Protein AF-A0A973CII5-F1 (afdb_monomer)

Radius of gyration: 19.52 Å; Cα contacts (8 Å, |Δi|>4): 773; chains: 1; bounding box: 51×60×44 Å

Mean predicted aligned error: 8.35 Å

Sequence (313 aa):
MQYDQLNYIPEEQDPSITIETRDLIMKIIDNTGLSLTENTDTKAAFSKYGTNGLVPFSHHLGYHGIRTLYDKTERRNIVVPFASSLNLQGAVLEGIESDPVDERAWAGMARGWPIRMEARGDGTILILDPLPKSQISYSIEFQPAEPDGIDFSIRFSLAKKPAEGPVQLKGSWPCYMNAYDDVRFHYPQGSAEDWQWASLGEQPDRVVGESVGFTFLDDYYTVENQAFPMGYGRIGDYAMTLMFDDPSVQFFVITSGGHTPTSSVQNPAWDFSWTVDDYPLNEEIGFNGRMTYSPFKGEDKIMQGYNDWINKK

Secondary structure (DSSP, 8-state):
--GGG-PPEEGGG--PEEEE-SSEEEEEE-S-PEEPP--TTHHHHHHTT--SS--TTPPPTT--EEEEEEETTT----B-TTS-BT---EEEETTSPPPTTTT-STT-HHHHSPPEEEEETTEEEEEEPPPTTT-EEEEEEEEEETTTEEEEEEEEEES---SSS--EEEEEE--BB---S---EEEEEE-SSSEEEEEES---S----S-SS------EEE-SSBSSSEEEEEETTEEEEEEES-TTEEEEEETTTT--TT--S-PPEEEEEEEEESPPSSSEEEEEEEEEEEE---HHHHHHHHHHHHTT-

pLDDT: mean 81.19, std 19.25, range [34.75, 98.69]

Structure (mmCIF, N/CA/C/O backbone):
data_AF-A0A973CII5-F1
#
_entry.id   AF-A0A973CII5-F1
#
loop_
_atom_site.group_PDB
_atom_site.id
_atom_site.type_symbol
_atom_site.label_atom_id
_atom_site.label_alt_id
_atom_site.label_comp_id
_atom_site.label_asym_id
_atom_site.label_entity_id
_atom_site.label_seq_id
_atom_site.pdbx_PDB_ins_code
_atom_site.Cartn_x
_atom_site.Cartn_y
_atom_site.Cartn_z
_atom_site.occupancy
_atom_site.B_iso_or_equiv
_atom_site.auth_seq_id
_atom_site.auth_comp_id
_atom_site.auth_asym_id
_atom_site.auth_atom_id
_atom_site.pdbx_PDB_model_num
ATOM 1 N N . MET A 1 1 ? 11.025 -14.843 -18.508 1.00 46.53 1 MET A N 1
ATOM 2 C CA . MET A 1 1 ? 10.257 -16.040 -18.110 1.00 46.53 1 MET A CA 1
ATOM 3 C C . MET A 1 1 ? 8.851 -15.875 -18.692 1.00 46.53 1 MET A C 1
ATOM 5 O O . MET A 1 1 ? 8.381 -14.746 -18.711 1.00 46.53 1 MET A O 1
ATOM 9 N N . GLN A 1 2 ? 8.259 -16.898 -19.311 1.00 40.62 2 GLN A N 1
ATOM 10 C CA . GLN A 1 2 ? 6.927 -16.851 -19.944 1.00 40.62 2 GLN A CA 1
ATOM 11 C C . GLN A 1 2 ? 5.830 -17.278 -18.936 1.00 40.62 2 GLN A C 1
ATOM 13 O O . GLN A 1 2 ? 6.145 -17.898 -17.927 1.00 40.62 2 GLN A O 1
ATOM 18 N N . TYR A 1 3 ? 4.559 -16.917 -19.164 1.00 39.66 3 TYR A N 1
ATOM 19 C CA . TYR A 1 3 ? 3.442 -17.166 -18.223 1.00 39.66 3 TYR A CA 1
ATOM 20 C C . TYR A 1 3 ? 3.197 -18.664 -17.957 1.00 39.66 3 TYR A C 1
ATOM 22 O O . TYR A 1 3 ? 2.780 -19.055 -16.875 1.00 39.66 3 TYR A O 1
ATOM 30 N N . ASP A 1 4 ? 3.513 -19.508 -18.937 1.00 44.16 4 ASP A N 1
ATOM 31 C CA . ASP A 1 4 ? 3.504 -20.975 -18.868 1.00 44.16 4 ASP A CA 1
ATOM 32 C C . ASP A 1 4 ? 4.655 -21.562 -18.028 1.00 44.16 4 ASP A C 1
ATOM 34 O O . ASP A 1 4 ? 4.674 -22.761 -17.762 1.00 44.16 4 ASP A O 1
ATOM 38 N N . GLN A 1 5 ? 5.604 -20.726 -17.599 1.00 44.38 5 GLN A N 1
ATOM 39 C CA . GLN A 1 5 ? 6.697 -21.090 -16.696 1.00 44.38 5 GLN A CA 1
ATOM 40 C C . GLN A 1 5 ? 6.403 -20.710 -15.235 1.00 44.38 5 GLN A C 1
ATOM 42 O O . GLN A 1 5 ? 7.216 -21.017 -14.363 1.00 44.38 5 GLN A O 1
ATOM 47 N N . LEU A 1 6 ? 5.272 -20.044 -14.952 1.00 51.03 6 LEU A N 1
ATOM 48 C CA . LEU A 1 6 ? 4.808 -19.820 -13.583 1.00 51.03 6 LEU A CA 1
ATOM 49 C C . LEU A 1 6 ? 4.236 -21.135 -13.041 1.00 51.03 6 LEU A C 1
ATOM 51 O O . LEU A 1 6 ? 3.251 -21.665 -13.555 1.00 51.03 6 LEU A O 1
ATOM 55 N N . ASN A 1 7 ? 4.878 -21.674 -12.006 1.00 55.66 7 ASN A N 1
ATOM 56 C CA . ASN A 1 7 ? 4.427 -22.894 -11.349 1.00 55.66 7 ASN A CA 1
ATOM 57 C C . ASN A 1 7 ? 3.275 -22.566 -10.400 1.00 55.66 7 ASN A C 1
ATOM 59 O O . ASN A 1 7 ? 3.406 -21.689 -9.550 1.00 55.66 7 ASN A O 1
ATOM 63 N N . TYR A 1 8 ? 2.170 -23.298 -10.517 1.00 58.66 8 TYR A N 1
ATOM 64 C CA . TYR A 1 8 ? 1.115 -23.258 -9.512 1.00 58.66 8 TYR A CA 1
ATOM 65 C C . TYR A 1 8 ? 1.557 -24.014 -8.265 1.00 58.66 8 TYR A C 1
ATOM 67 O O . TYR A 1 8 ? 2.076 -25.130 -8.363 1.00 58.66 8 TYR A O 1
ATOM 75 N N . ILE A 1 9 ? 1.301 -23.427 -7.100 1.00 59.75 9 ILE A N 1
ATOM 76 C CA . ILE A 1 9 ? 1.578 -24.059 -5.812 1.00 59.75 9 ILE A CA 1
ATOM 77 C C . ILE A 1 9 ? 0.257 -24.612 -5.255 1.00 59.75 9 ILE A C 1
ATOM 79 O O . ILE A 1 9 ? -0.741 -23.884 -5.243 1.00 59.75 9 ILE A O 1
ATOM 83 N N . PRO A 1 10 ? 0.195 -25.892 -4.840 1.00 61.44 10 PRO A N 1
ATOM 84 C CA . PRO A 1 10 ? -0.995 -26.433 -4.191 1.00 61.44 10 PRO A CA 1
ATOM 85 C C . PRO A 1 10 ? -1.341 -25.652 -2.920 1.00 61.44 10 PRO A C 1
ATOM 87 O O . PRO A 1 10 ? -0.445 -25.322 -2.143 1.00 61.44 10 PRO A O 1
ATOM 90 N N . GLU A 1 11 ? -2.624 -25.365 -2.689 1.00 60.66 11 GLU A N 1
ATOM 91 C CA . GLU A 1 11 ? -3.066 -24.565 -1.534 1.00 60.66 11 GLU A CA 1
ATOM 92 C C . GLU A 1 11 ? -2.588 -25.148 -0.192 1.00 60.66 11 GLU A C 1
ATOM 94 O O . GLU A 1 11 ? -2.206 -24.397 0.706 1.00 60.66 11 GLU A O 1
ATOM 99 N N . GLU A 1 12 ? -2.514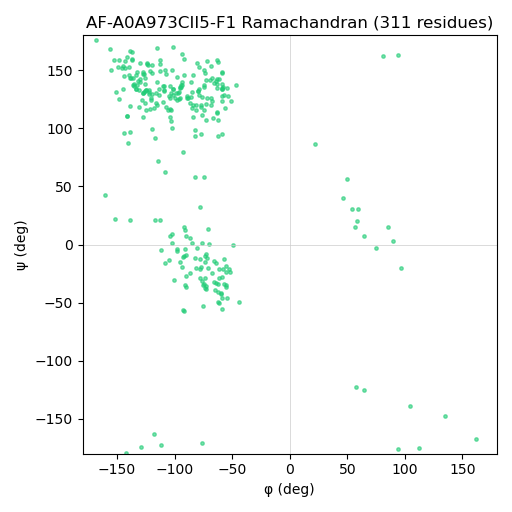 -26.477 -0.064 1.00 65.56 12 GLU A N 1
ATOM 100 C CA . GLU A 1 12 ? -2.022 -27.140 1.147 1.00 65.56 12 GLU A CA 1
ATOM 101 C C . GLU A 1 12 ? -0.542 -26.867 1.465 1.00 65.56 12 GLU A C 1
ATOM 103 O O . GLU A 1 12 ? -0.104 -27.120 2.588 1.00 65.56 12 GLU A O 1
ATOM 108 N N . GLN A 1 13 ? 0.229 -26.365 0.497 1.00 69.50 13 GLN A N 1
ATOM 109 C CA . GLN A 1 13 ? 1.628 -25.982 0.690 1.00 69.50 13 GLN A CA 1
ATOM 110 C C . GLN A 1 13 ? 1.789 -24.522 1.112 1.00 69.50 13 GLN A C 1
ATOM 112 O O . GLN A 1 13 ? 2.910 -24.161 1.451 1.00 69.50 13 GLN A O 1
ATOM 117 N N . ASP A 1 14 ? 0.708 -23.725 1.080 1.00 76.62 14 ASP A N 1
ATOM 118 C CA . ASP A 1 14 ? 0.647 -22.293 1.396 1.00 76.62 14 ASP A CA 1
ATOM 119 C C . ASP A 1 14 ? 2.011 -21.579 1.278 1.00 76.62 14 ASP A C 1
ATOM 121 O O . ASP A 1 14 ? 2.715 -21.431 2.278 1.00 76.62 14 ASP A O 1
ATOM 125 N N . PRO A 1 15 ? 2.399 -21.107 0.082 1.00 84.75 15 PRO A N 1
ATOM 126 C CA . PRO A 1 15 ? 3.715 -20.518 -0.147 1.00 84.75 15 PRO A CA 1
ATOM 127 C C . PRO A 1 15 ? 3.898 -19.158 0.527 1.00 84.75 15 PRO A C 1
ATOM 129 O O . PRO A 1 15 ? 4.946 -18.542 0.356 1.00 84.75 15 PRO A O 1
ATOM 132 N N . SER A 1 16 ? 2.891 -18.656 1.246 1.00 90.62 16 SER A N 1
ATOM 133 C CA . SER A 1 16 ? 2.973 -17.343 1.867 1.00 90.62 16 SER A CA 1
ATOM 134 C C . SER A 1 16 ? 3.885 -17.314 3.090 1.00 90.62 16 SER A C 1
ATOM 136 O O . SER A 1 16 ? 3.962 -18.260 3.874 1.00 90.62 16 SER A O 1
ATOM 138 N N . ILE A 1 17 ? 4.537 -16.172 3.293 1.00 94.56 17 ILE A N 1
ATOM 139 C CA . ILE A 1 17 ? 5.237 -15.870 4.541 1.00 94.56 17 ILE A CA 1
ATOM 140 C C . ILE A 1 17 ? 4.251 -15.187 5.484 1.00 94.56 17 ILE A C 1
ATOM 142 O O . ILE A 1 17 ? 3.585 -14.219 5.114 1.00 94.56 17 ILE A O 1
ATOM 146 N N . THR A 1 18 ? 4.144 -15.709 6.706 1.00 95.94 18 THR A N 1
ATOM 147 C CA . THR A 1 18 ? 3.311 -15.113 7.754 1.00 95.94 18 THR A CA 1
ATOM 148 C C . THR A 1 18 ? 4.131 -14.103 8.550 1.00 95.94 18 THR A C 1
ATOM 150 O O . THR A 1 18 ? 5.190 -14.447 9.067 1.00 95.94 18 THR A O 1
ATOM 153 N N . ILE A 1 19 ? 3.619 -12.880 8.656 1.00 97.50 19 ILE A N 1
ATOM 154 C CA . ILE A 1 19 ? 4.119 -11.826 9.539 1.00 97.50 19 ILE A CA 1
ATOM 155 C C . ILE A 1 19 ? 3.084 -11.643 10.645 1.00 97.50 19 ILE A C 1
ATOM 157 O O . ILE A 1 19 ? 1.884 -11.539 10.376 1.00 97.50 19 ILE A O 1
ATOM 161 N N . GLU A 1 20 ? 3.539 -11.603 11.892 1.00 97.50 20 GLU A N 1
ATOM 162 C CA . GLU A 1 20 ? 2.675 -11.388 13.047 1.00 97.50 20 GLU A CA 1
ATOM 163 C C . GLU A 1 20 ? 3.172 -10.219 13.886 1.00 97.50 20 GLU A C 1
ATOM 165 O O . GLU A 1 20 ? 4.371 -10.056 14.096 1.00 97.50 20 GLU A O 1
ATOM 170 N N . THR A 1 21 ? 2.229 -9.457 14.424 1.00 98.31 21 THR A N 1
ATOM 171 C CA . THR A 1 21 ? 2.464 -8.552 15.552 1.00 98.31 21 THR A CA 1
ATOM 172 C C . THR A 1 21 ? 1.728 -9.082 16.779 1.00 98.31 21 THR A C 1
ATOM 174 O O . THR A 1 21 ? 1.140 -10.176 16.754 1.00 98.31 21 THR A O 1
ATOM 177 N N . ARG A 1 22 ? 1.695 -8.314 17.870 1.00 98.12 22 ARG A N 1
ATOM 178 C CA . ARG A 1 22 ? 0.845 -8.641 19.017 1.00 98.12 22 ARG A CA 1
ATOM 179 C C . ARG A 1 22 ? -0.624 -8.832 18.632 1.00 98.12 22 ARG A C 1
ATOM 181 O O . ARG A 1 22 ? -1.215 -9.823 19.061 1.00 98.12 22 ARG A O 1
ATOM 188 N N . ASP A 1 23 ? -1.180 -7.934 17.821 1.00 98.19 23 ASP A N 1
ATOM 189 C CA . ASP A 1 23 ? -2.623 -7.860 17.568 1.00 98.19 23 ASP A CA 1
ATOM 190 C C . ASP A 1 23 ? -3.004 -8.329 16.141 1.00 98.19 23 ASP A C 1
ATOM 192 O O . ASP A 1 23 ? -4.150 -8.706 15.906 1.00 98.19 23 ASP A O 1
ATOM 196 N N . LEU A 1 24 ? -2.048 -8.426 15.206 1.00 97.50 24 LEU A N 1
ATOM 197 C CA . LEU A 1 24 ? -2.298 -8.639 13.774 1.00 97.50 24 LEU A CA 1
ATOM 198 C C . LEU A 1 24 ? -1.660 -9.927 13.230 1.00 97.50 24 LEU A C 1
ATOM 200 O O . LEU A 1 24 ? -0.577 -10.330 13.661 1.00 97.50 24 LEU A O 1
ATOM 204 N N . ILE A 1 25 ? -2.316 -10.553 12.248 1.00 96.75 25 ILE A N 1
ATOM 205 C CA . ILE A 1 25 ? -1.725 -11.586 11.385 1.00 96.75 25 ILE A CA 1
ATOM 206 C C . ILE A 1 25 ? -1.827 -11.139 9.933 1.00 96.75 25 ILE A C 1
ATOM 208 O O . ILE A 1 25 ? -2.898 -10.750 9.459 1.00 96.75 25 ILE A O 1
ATOM 212 N N . MET A 1 26 ? -0.713 -11.266 9.220 1.00 96.06 26 MET A N 1
ATOM 213 C CA . MET A 1 26 ? -0.607 -10.981 7.802 1.00 96.06 26 MET A CA 1
ATOM 214 C C . MET A 1 26 ? 0.058 -12.136 7.057 1.00 96.06 26 MET A C 1
ATOM 216 O O . MET A 1 26 ? 1.009 -12.732 7.554 1.00 96.06 26 MET A O 1
ATOM 220 N N . LYS A 1 27 ? -0.412 -12.435 5.844 1.00 95.19 27 LYS A N 1
ATOM 221 C CA . LYS A 1 27 ? 0.251 -13.377 4.934 1.00 95.19 27 LYS A CA 1
ATOM 222 C C . LYS A 1 27 ? 0.634 -12.689 3.634 1.00 95.19 27 LYS A C 1
ATOM 224 O O . LYS A 1 27 ? -0.236 -12.146 2.947 1.00 95.19 27 LYS A O 1
ATOM 229 N N . ILE A 1 28 ? 1.918 -12.759 3.297 1.00 95.50 28 ILE A N 1
ATOM 230 C CA . ILE A 1 28 ? 2.496 -12.199 2.075 1.00 95.50 28 ILE A CA 1
ATOM 231 C C . ILE A 1 28 ? 2.711 -13.307 1.056 1.00 95.50 28 ILE A C 1
ATOM 233 O O . ILE A 1 28 ? 3.245 -14.357 1.400 1.00 95.50 28 ILE A O 1
ATOM 237 N N . ILE A 1 29 ? 2.309 -13.076 -0.187 1.00 92.25 29 ILE A N 1
ATOM 238 C CA . ILE A 1 29 ? 2.486 -14.018 -1.293 1.00 92.25 29 ILE A CA 1
ATOM 239 C C . ILE A 1 29 ? 3.186 -13.332 -2.465 1.00 92.25 29 ILE A C 1
ATOM 241 O O . ILE A 1 29 ? 2.994 -12.134 -2.701 1.00 92.25 29 ILE A O 1
ATOM 245 N N . ASP A 1 30 ? 4.001 -14.088 -3.195 1.00 90.19 30 ASP A N 1
ATOM 246 C CA . ASP A 1 30 ? 4.461 -13.667 -4.515 1.00 90.19 30 ASP A CA 1
ATOM 247 C C . ASP A 1 30 ? 3.346 -13.836 -5.560 1.00 90.19 30 ASP A C 1
ATOM 249 O O . ASP A 1 30 ? 2.186 -14.079 -5.235 1.00 90.19 30 ASP A O 1
ATOM 253 N N . ASN A 1 31 ? 3.679 -13.664 -6.836 1.00 81.56 31 ASN A N 1
ATOM 254 C CA . ASN A 1 31 ? 2.709 -13.799 -7.914 1.00 81.56 31 ASN A CA 1
ATOM 255 C C . ASN A 1 31 ? 2.626 -15.207 -8.514 1.00 81.56 31 ASN A C 1
ATOM 257 O O . ASN A 1 31 ? 2.026 -15.372 -9.584 1.00 81.56 31 ASN A O 1
ATOM 261 N N . THR A 1 32 ? 3.183 -16.218 -7.840 1.00 70.88 32 THR A N 1
ATOM 262 C CA . THR A 1 32 ? 2.937 -17.618 -8.179 1.00 70.88 32 THR A CA 1
ATOM 263 C C . THR A 1 32 ? 1.539 -17.988 -7.671 1.00 70.88 32 THR A C 1
ATOM 265 O O . THR A 1 32 ? 1.233 -17.949 -6.483 1.00 70.88 32 THR A O 1
ATOM 268 N N . GLY A 1 33 ? 0.612 -18.222 -8.602 1.00 61.56 33 GLY A N 1
ATOM 269 C CA . GLY A 1 33 ? -0.790 -18.484 -8.267 1.00 61.56 33 GLY A CA 1
ATOM 270 C C . GLY A 1 33 ? -0.960 -19.758 -7.432 1.00 61.56 33 GLY A C 1
ATOM 271 O O . GLY A 1 33 ? -0.138 -20.677 -7.496 1.00 61.56 33 GLY A O 1
ATOM 272 N N . LEU A 1 34 ? -2.070 -19.847 -6.696 1.00 57.59 34 LEU A N 1
ATOM 273 C CA . LEU A 1 34 ? -2.438 -21.069 -5.975 1.00 57.59 34 LEU A CA 1
ATOM 274 C C . LEU A 1 34 ? -3.415 -21.898 -6.804 1.00 57.59 34 LEU A C 1
ATOM 276 O O . LEU A 1 34 ? -4.416 -21.373 -7.291 1.00 57.59 34 LEU A O 1
ATOM 280 N N . SER A 1 35 ? -3.148 -23.197 -6.942 1.00 53.16 35 SER A N 1
ATOM 281 C CA . SER A 1 35 ? -4.113 -24.146 -7.507 1.00 53.16 35 SER A CA 1
ATOM 282 C C . SER A 1 35 ? -4.735 -24.967 -6.387 1.00 53.16 35 SER A C 1
ATOM 284 O O . SER A 1 35 ? -4.027 -25.500 -5.534 1.00 53.16 35 SER A O 1
ATOM 286 N N . LEU A 1 36 ? -6.054 -25.157 -6.438 1.00 48.59 36 LEU A N 1
ATOM 287 C CA . LEU A 1 36 ? -6.679 -26.252 -5.700 1.00 48.59 36 LEU A CA 1
ATOM 288 C C . LEU A 1 36 ? -6.146 -27.578 -6.254 1.00 48.59 36 LEU A C 1
ATOM 290 O O . LEU A 1 36 ? -5.943 -27.716 -7.465 1.00 48.59 36 LEU A O 1
ATOM 294 N N . THR A 1 37 ? -5.934 -28.562 -5.386 1.00 46.22 37 THR A N 1
ATOM 295 C CA . THR A 1 37 ? -5.684 -29.940 -5.814 1.00 46.22 37 THR A CA 1
ATOM 296 C C . THR A 1 37 ? -6.874 -30.446 -6.639 1.00 46.22 37 THR A C 1
ATOM 298 O O . THR A 1 37 ? -8.035 -30.229 -6.282 1.00 46.22 37 THR A O 1
ATOM 301 N N . GLU A 1 38 ? -6.603 -31.097 -7.778 1.00 44.53 38 GLU A N 1
ATOM 302 C CA . GLU A 1 38 ? -7.637 -31.701 -8.629 1.00 44.53 38 GLU A CA 1
ATOM 303 C C . GLU A 1 38 ? -8.380 -32.798 -7.847 1.00 44.53 38 GLU A C 1
ATOM 305 O O . GLU A 1 38 ? -7.972 -33.958 -7.837 1.00 44.53 38 GLU A O 1
ATOM 310 N N . ASN A 1 39 ? -9.499 -32.465 -7.205 1.00 43.41 39 ASN A N 1
ATOM 311 C CA . ASN A 1 39 ? -10.448 -33.481 -6.773 1.00 43.41 39 ASN A CA 1
ATOM 312 C C . ASN A 1 39 ? -11.364 -33.806 -7.963 1.00 43.41 39 ASN A C 1
ATOM 314 O O . ASN A 1 39 ? -12.031 -32.931 -8.504 1.00 43.41 39 ASN A O 1
ATOM 318 N N . THR A 1 40 ? -11.393 -35.053 -8.426 1.00 47.84 40 THR A N 1
ATOM 319 C CA . THR A 1 40 ? -12.119 -35.446 -9.650 1.00 47.84 40 THR A CA 1
ATOM 320 C C . THR A 1 40 ? -13.621 -35.129 -9.616 1.00 47.84 40 THR A C 1
ATOM 322 O O . THR A 1 40 ? -14.230 -34.966 -10.674 1.00 47.84 40 THR A O 1
ATOM 325 N N . ASP A 1 41 ? -14.202 -34.954 -8.427 1.00 48.72 41 ASP A N 1
ATOM 326 C CA . ASP A 1 41 ? -15.615 -34.604 -8.241 1.00 48.72 41 ASP A CA 1
ATOM 327 C C . ASP A 1 41 ? -15.933 -33.115 -8.482 1.00 48.72 41 ASP A C 1
ATOM 329 O O . ASP A 1 41 ? -17.073 -32.768 -8.805 1.00 48.72 41 ASP A O 1
ATOM 333 N N . THR A 1 42 ? -14.951 -32.208 -8.410 1.00 46.56 42 THR A N 1
ATOM 334 C CA . THR A 1 42 ? -15.194 -30.769 -8.617 1.00 46.56 42 THR A CA 1
ATOM 335 C C . THR A 1 42 ? -15.343 -30.396 -10.096 1.00 46.56 42 THR A C 1
ATOM 337 O O . THR A 1 42 ? -16.135 -29.510 -10.420 1.00 46.56 42 THR A O 1
ATOM 340 N N . LYS A 1 43 ? -14.715 -31.127 -11.033 1.00 42.75 43 LYS A N 1
ATOM 341 C CA . LYS A 1 43 ? -14.900 -30.917 -12.491 1.00 42.75 43 LYS A CA 1
ATOM 342 C C . LYS A 1 43 ? -16.373 -31.002 -12.923 1.00 42.75 43 LYS A C 1
ATOM 344 O O . LYS A 1 43 ? -16.815 -30.238 -13.785 1.00 42.75 43 LYS A O 1
ATOM 349 N N . ALA A 1 44 ? -17.147 -31.900 -12.312 1.00 43.78 44 ALA A N 1
ATOM 350 C CA . ALA A 1 44 ? -18.558 -32.094 -12.643 1.00 43.78 44 ALA A CA 1
ATOM 351 C C . ALA A 1 44 ? -19.457 -30.965 -12.108 1.00 43.78 44 ALA A C 1
ATOM 353 O O . ALA A 1 44 ? -20.416 -30.578 -12.776 1.00 43.78 44 ALA A O 1
ATOM 354 N N . ALA A 1 45 ? -19.132 -30.400 -10.941 1.00 41.69 45 ALA A N 1
ATOM 355 C CA . ALA A 1 45 ? -19.891 -29.299 -10.353 1.00 41.69 45 ALA A CA 1
ATOM 356 C C . ALA A 1 45 ? -19.666 -27.970 -11.098 1.00 41.69 45 ALA A C 1
ATOM 358 O O . ALA A 1 45 ? -20.619 -27.223 -11.308 1.00 41.69 45 ALA A O 1
ATOM 359 N N . PHE A 1 46 ? -18.436 -27.701 -11.554 1.00 42.16 46 PHE A N 1
ATOM 360 C CA . PHE A 1 46 ? -18.068 -26.406 -12.142 1.00 42.16 46 PHE A CA 1
ATOM 361 C C . PHE A 1 46 ? -18.355 -26.279 -13.647 1.00 42.16 46 PHE A C 1
ATOM 363 O O . PHE A 1 46 ? -18.620 -25.175 -14.117 1.00 42.16 46 PHE A O 1
ATOM 370 N N . SER A 1 47 ? -18.414 -27.381 -14.408 1.00 42.97 47 SER A N 1
ATOM 371 C CA . SER A 1 47 ? -18.808 -27.318 -15.833 1.00 42.97 47 SER A CA 1
ATOM 372 C C . SER A 1 47 ? -20.298 -27.008 -16.049 1.00 42.97 47 SER A C 1
ATOM 374 O O . SER A 1 47 ? -20.688 -26.533 -17.115 1.00 42.97 47 SER A O 1
ATOM 376 N N . LYS A 1 48 ? -21.145 -27.238 -15.035 1.00 38.25 48 LYS A N 1
ATOM 377 C CA . LYS A 1 48 ? -22.605 -27.100 -15.142 1.00 38.25 48 LYS A CA 1
ATOM 378 C C . LYS A 1 48 ? -23.095 -25.644 -15.108 1.00 38.25 48 LYS A C 1
ATOM 380 O O . LYS A 1 48 ? -24.208 -25.385 -15.559 1.00 38.25 48 LYS A O 1
ATOM 385 N N . TYR A 1 49 ? -22.289 -24.703 -14.609 1.00 41.41 49 TYR A N 1
ATOM 386 C CA . TYR A 1 49 ? -22.709 -23.312 -14.377 1.00 41.41 49 TYR A CA 1
ATOM 387 C C . TYR A 1 49 ? -22.226 -22.297 -15.423 1.00 41.41 49 TYR A C 1
ATOM 389 O O . TYR A 1 49 ? -22.417 -21.102 -15.234 1.00 41.41 49 TYR A O 1
ATOM 397 N N . GLY A 1 50 ? -21.632 -22.727 -16.543 1.00 36.44 50 GLY A N 1
ATOM 398 C CA . GLY A 1 50 ? -21.256 -21.808 -17.632 1.00 36.44 50 GLY A CA 1
ATOM 399 C C . GLY A 1 50 ? -20.181 -20.773 -17.265 1.00 36.44 50 GLY A C 1
ATOM 400 O O . GLY A 1 50 ? -19.870 -19.895 -18.064 1.00 36.44 50 GLY A O 1
ATOM 401 N N . THR A 1 51 ? -19.579 -20.884 -16.082 1.00 41.97 51 THR A N 1
ATOM 402 C CA . THR A 1 51 ? -18.410 -20.119 -15.663 1.00 41.97 51 THR A CA 1
ATOM 403 C C . THR A 1 51 ? -17.173 -20.800 -16.229 1.00 41.97 51 THR A C 1
ATOM 405 O O . THR A 1 51 ? -16.637 -21.734 -15.630 1.00 41.97 51 THR A O 1
ATOM 408 N N . ASN A 1 52 ? -16.715 -20.360 -17.399 1.00 34.75 52 ASN A N 1
ATOM 409 C CA . ASN A 1 52 ? -15.376 -20.694 -17.873 1.00 34.75 52 ASN A CA 1
ATOM 410 C C . ASN A 1 52 ? -14.341 -20.192 -16.845 1.00 34.75 52 ASN A C 1
ATOM 412 O O . ASN A 1 52 ? -13.941 -19.035 -16.878 1.00 34.75 52 ASN A O 1
ATOM 416 N N . GLY A 1 53 ? -13.919 -21.068 -15.930 1.00 40.38 53 GLY A N 1
ATOM 417 C CA . GLY A 1 53 ? -12.618 -20.989 -15.260 1.00 40.38 53 GLY A CA 1
ATOM 418 C C . GLY A 1 53 ? -12.492 -20.193 -13.957 1.00 40.38 53 GLY A C 1
ATOM 419 O O . GLY A 1 53 ? -11.383 -20.133 -13.439 1.00 40.38 53 GLY A O 1
ATOM 420 N N . LEU A 1 54 ? -13.553 -19.618 -13.385 1.00 39.25 54 LEU A N 1
ATOM 421 C CA . LEU A 1 54 ? -13.442 -18.942 -12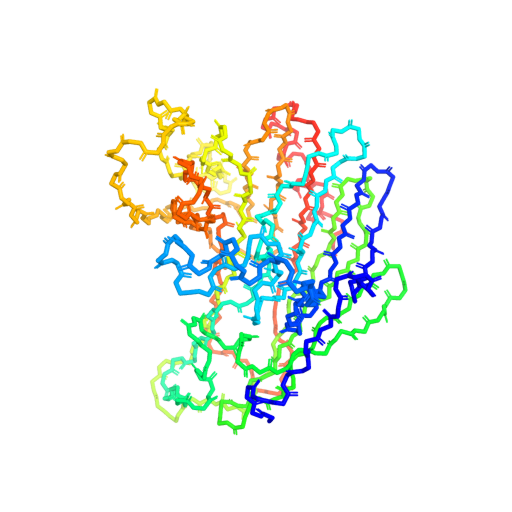.082 1.00 39.25 54 LEU A CA 1
ATOM 422 C C . LEU A 1 54 ? -13.521 -19.967 -10.942 1.00 39.25 54 LEU A C 1
ATOM 424 O O . LEU A 1 54 ? -14.600 -20.433 -10.580 1.00 39.25 54 LEU A O 1
ATOM 428 N N . VAL A 1 55 ? -12.354 -20.350 -10.418 1.00 43.22 55 VAL A N 1
ATOM 429 C CA . VAL A 1 55 ? -12.196 -21.269 -9.286 1.00 43.22 55 VAL A CA 1
ATOM 430 C C . VAL A 1 55 ? -12.395 -20.481 -7.978 1.00 43.22 55 VAL A C 1
ATOM 432 O O . VAL A 1 55 ? -11.581 -19.611 -7.681 1.00 43.22 55 VAL A O 1
ATOM 435 N N . PRO A 1 56 ? -13.432 -20.764 -7.162 1.00 35.19 56 PRO A N 1
ATOM 436 C CA . PRO A 1 56 ? -13.806 -19.930 -6.011 1.00 35.19 56 PRO A CA 1
ATOM 437 C C . PRO A 1 56 ? -12.861 -19.942 -4.800 1.00 35.19 56 PRO A C 1
ATOM 439 O O . PRO A 1 56 ? -13.288 -19.476 -3.752 1.00 35.19 56 PRO A O 1
ATOM 442 N N . PHE A 1 57 ? -11.629 -20.462 -4.903 1.00 39.09 57 PHE A N 1
ATOM 443 C CA . PHE A 1 57 ? -10.621 -20.507 -3.819 1.00 39.09 57 PHE A CA 1
ATOM 444 C C . PHE A 1 57 ? -9.164 -20.492 -4.332 1.00 39.09 57 PHE A C 1
ATOM 446 O O . PHE A 1 57 ? -8.250 -20.906 -3.632 1.00 39.09 57 PHE A O 1
ATOM 453 N N . SER A 1 58 ? -8.912 -20.003 -5.552 1.00 50.84 58 SER A N 1
ATOM 454 C CA . SER A 1 58 ? -7.545 -19.815 -6.063 1.00 50.84 58 SER A CA 1
ATOM 455 C C . SER A 1 58 ? -7.104 -18.362 -5.893 1.00 50.84 58 SER A C 1
ATOM 457 O O . SER A 1 58 ? -7.759 -17.469 -6.431 1.00 50.84 58 SER A O 1
ATOM 459 N N . HIS A 1 59 ? -5.979 -18.112 -5.219 1.00 61.72 59 HIS A N 1
ATOM 460 C CA . HIS A 1 59 ? -5.269 -16.837 -5.366 1.00 61.72 59 HIS A CA 1
ATOM 461 C C . HIS A 1 59 ? -4.953 -16.636 -6.851 1.00 61.72 59 HIS A C 1
ATOM 463 O O . HIS A 1 59 ? -4.281 -17.483 -7.453 1.00 61.72 59 HIS A O 1
ATOM 469 N N . HIS A 1 60 ? -5.497 -15.581 -7.463 1.00 68.75 60 HIS A N 1
ATOM 470 C CA . HIS A 1 60 ? -5.393 -15.390 -8.903 1.00 68.75 60 HIS A CA 1
ATOM 471 C C . HIS A 1 60 ? -3.928 -15.208 -9.310 1.00 68.75 60 HIS A C 1
ATOM 473 O O . HIS A 1 60 ? -3.179 -14.430 -8.717 1.00 68.75 60 HIS A O 1
ATOM 479 N N . LEU A 1 61 ? -3.537 -15.896 -10.382 1.00 69.50 61 LEU A N 1
ATOM 480 C CA . LEU A 1 61 ? -2.203 -15.769 -10.951 1.00 69.50 61 LEU A CA 1
ATOM 481 C C . LEU A 1 61 ? -1.884 -14.293 -11.261 1.00 69.50 61 LEU A C 1
ATOM 483 O O . LEU A 1 61 ? -2.707 -13.554 -11.820 1.00 69.50 61 LEU A O 1
ATOM 487 N N . GLY A 1 62 ? -0.681 -13.863 -10.876 1.00 75.81 62 GLY A N 1
ATOM 488 C CA . GLY A 1 62 ? -0.206 -12.494 -11.065 1.00 75.81 62 GLY A CA 1
ATOM 489 C C . GLY A 1 62 ? -0.375 -11.566 -9.854 1.00 75.81 62 GLY A C 1
ATOM 490 O O . GLY A 1 62 ? 0.323 -10.559 -9.788 1.00 75.81 62 GLY A O 1
ATOM 491 N N . TYR A 1 63 ? -1.249 -11.869 -8.894 1.00 84.19 63 TYR A N 1
ATOM 492 C CA . TYR A 1 63 ? -1.403 -11.028 -7.701 1.00 84.19 63 TYR A CA 1
ATOM 493 C C . TYR A 1 63 ? -0.284 -11.294 -6.692 1.00 84.19 63 TYR A C 1
ATOM 495 O O . TYR A 1 63 ? 0.014 -12.447 -6.420 1.00 84.19 63 TYR A O 1
ATOM 503 N N . HIS A 1 64 ? 0.329 -10.256 -6.130 1.00 90.44 64 HIS A N 1
ATOM 504 C CA . HIS A 1 64 ? 1.364 -10.358 -5.090 1.00 90.44 64 HIS A CA 1
ATOM 505 C C . HIS A 1 64 ? 1.148 -9.314 -3.990 1.00 90.44 64 HIS A C 1
ATOM 507 O O . HIS A 1 64 ? 0.396 -8.357 -4.175 1.00 90.44 64 HIS A O 1
ATOM 513 N N . GLY A 1 65 ? 1.813 -9.478 -2.852 1.00 94.62 65 GLY A N 1
ATOM 514 C CA . GLY A 1 65 ? 1.661 -8.600 -1.692 1.00 94.62 65 GLY A CA 1
ATOM 515 C C . GLY A 1 65 ? 0.837 -9.273 -0.603 1.00 94.62 65 GLY A C 1
ATOM 516 O O . GLY A 1 65 ? 1.015 -10.459 -0.325 1.00 94.62 65 GLY A O 1
ATOM 517 N N . ILE A 1 66 ? -0.062 -8.529 0.033 1.00 95.12 66 ILE A N 1
ATOM 518 C CA . ILE A 1 66 ? -0.825 -9.013 1.184 1.00 95.12 66 ILE A CA 1
ATOM 519 C C . ILE A 1 66 ? -2.039 -9.802 0.698 1.00 95.12 66 ILE A C 1
ATOM 521 O O . ILE A 1 66 ? -2.984 -9.206 0.195 1.00 95.12 66 ILE A O 1
ATOM 525 N N . ARG A 1 67 ? -2.061 -11.125 0.884 1.00 91.56 67 ARG A N 1
ATOM 526 C CA . ARG A 1 67 ? -3.237 -11.961 0.546 1.00 91.56 67 ARG A CA 1
ATOM 527 C C . ARG A 1 67 ? -4.185 -12.198 1.716 1.00 91.56 67 ARG A C 1
ATOM 529 O O . ARG A 1 67 ? -5.319 -12.644 1.552 1.00 91.56 67 ARG A O 1
ATOM 536 N N . THR A 1 68 ? -3.698 -11.999 2.934 1.00 91.94 68 THR A N 1
ATOM 537 C CA . THR A 1 68 ? -4.491 -12.179 4.147 1.00 91.94 68 THR A CA 1
ATOM 538 C C . THR A 1 68 ? -4.062 -11.157 5.167 1.00 91.94 68 THR A C 1
ATOM 540 O O . THR A 1 68 ? -2.866 -10.988 5.399 1.00 91.94 68 THR A O 1
ATOM 543 N N . LEU A 1 69 ? -5.045 -10.515 5.783 1.00 94.44 69 LEU A N 1
ATOM 544 C CA . LEU A 1 69 ? -4.846 -9.565 6.858 1.00 94.44 69 LEU A CA 1
ATOM 545 C C . LEU A 1 69 ? -6.038 -9.616 7.806 1.00 94.44 69 LEU A C 1
ATOM 547 O O . LEU A 1 69 ? -7.176 -9.467 7.363 1.00 94.44 69 LEU A O 1
ATOM 551 N N . TYR A 1 70 ? -5.785 -9.839 9.092 1.00 95.00 70 TYR A N 1
ATOM 552 C CA . TYR A 1 70 ? -6.823 -9.781 10.115 1.00 95.00 70 TYR A CA 1
ATOM 553 C C . TYR A 1 70 ? -6.254 -9.477 11.500 1.00 95.00 70 TYR A C 1
ATOM 555 O O . TYR A 1 70 ? -5.138 -9.876 11.840 1.00 95.00 70 TYR A O 1
ATOM 563 N N . ASP A 1 71 ? -7.071 -8.825 12.322 1.00 95.88 71 ASP A N 1
ATOM 564 C CA . ASP A 1 71 ? -6.845 -8.695 13.760 1.00 95.88 71 ASP A CA 1
ATOM 565 C C . ASP A 1 71 ? -7.151 -10.034 14.455 1.00 95.88 71 ASP A C 1
ATOM 567 O O . ASP A 1 71 ? -8.143 -10.707 14.145 1.00 95.88 71 ASP A O 1
ATOM 571 N N . LYS A 1 72 ? -6.305 -10.447 15.403 1.00 95.19 72 LYS A N 1
ATOM 572 C CA . LYS A 1 72 ? -6.385 -11.751 16.087 1.00 95.19 72 LYS A CA 1
ATOM 573 C C . LYS A 1 72 ? -7.691 -11.954 16.868 1.00 95.19 72 LYS A C 1
ATOM 575 O O . LYS A 1 72 ? -8.053 -13.109 17.138 1.00 95.19 72 LYS A O 1
ATOM 580 N N . THR A 1 73 ? -8.387 -10.875 17.226 1.00 93.38 73 THR A N 1
ATOM 581 C CA . THR A 1 73 ? -9.642 -10.886 17.986 1.00 93.38 73 THR A CA 1
ATOM 582 C C . THR A 1 73 ? -10.890 -10.930 17.099 1.00 93.38 73 THR A C 1
ATOM 584 O O . THR A 1 73 ? -11.844 -11.614 17.467 1.00 93.38 73 THR A O 1
ATOM 587 N N . GLU A 1 74 ? -10.884 -10.295 15.921 1.00 89.69 74 GLU A N 1
ATOM 588 C CA . GLU A 1 74 ? -12.012 -10.338 14.972 1.00 89.69 74 GLU A CA 1
ATOM 589 C C . GLU A 1 74 ? -11.899 -11.504 13.975 1.00 89.69 74 GLU A C 1
ATOM 591 O O . GLU A 1 74 ? -12.898 -12.129 13.623 1.00 89.69 74 GLU A O 1
ATOM 596 N N . ARG A 1 75 ? -10.675 -11.833 13.534 1.00 86.69 75 ARG A N 1
ATOM 597 C CA . ARG A 1 75 ? -10.351 -12.915 12.579 1.00 86.69 75 ARG A CA 1
ATOM 598 C C . ARG A 1 75 ? -11.058 -12.835 11.220 1.00 86.69 75 ARG A C 1
ATOM 600 O O . ARG A 1 75 ? -11.042 -13.807 10.462 1.00 86.69 75 ARG A O 1
ATOM 607 N N . ARG A 1 76 ? -11.649 -11.689 10.879 1.00 86.50 76 ARG A N 1
ATOM 608 C CA . ARG A 1 76 ? -12.166 -11.404 9.539 1.00 86.50 76 ARG A CA 1
ATOM 609 C C . ARG A 1 76 ? -10.994 -11.058 8.622 1.00 86.50 76 ARG A C 1
ATOM 611 O O . ARG A 1 76 ? -10.315 -10.068 8.860 1.00 86.50 76 ARG A O 1
ATOM 618 N N . ASN A 1 77 ? -10.769 -11.849 7.567 1.00 88.56 77 ASN A N 1
ATOM 619 C CA . ASN A 1 77 ? -9.820 -11.464 6.521 1.00 88.56 77 ASN A CA 1
ATOM 620 C C . ASN A 1 77 ? -10.379 -10.270 5.740 1.00 88.56 77 ASN A C 1
ATOM 622 O O . ASN A 1 77 ? -11.448 -10.378 5.127 1.00 88.56 77 ASN A O 1
ATOM 626 N N . ILE A 1 78 ? -9.642 -9.163 5.754 1.00 89.81 78 ILE A N 1
ATOM 627 C CA . ILE A 1 78 ? -10.046 -7.924 5.089 1.00 89.81 78 ILE A CA 1
ATOM 628 C C . ILE A 1 78 ? -9.551 -7.816 3.651 1.00 89.81 78 ILE A C 1
ATOM 630 O O . ILE A 1 78 ? -9.917 -6.869 2.968 1.00 89.81 78 ILE A O 1
ATOM 634 N N . VAL A 1 79 ? -8.757 -8.774 3.171 1.00 89.06 79 VAL A N 1
ATOM 635 C CA . VAL A 1 79 ? -8.356 -8.860 1.762 1.00 89.06 79 VAL A CA 1
ATOM 636 C C . VAL A 1 79 ? -9.312 -9.785 1.015 1.00 89.06 79 VAL A C 1
ATOM 638 O O . VAL A 1 79 ? -9.715 -10.830 1.533 1.00 89.06 79 VAL A O 1
ATOM 641 N N . VAL A 1 80 ? -9.680 -9.417 -0.212 1.00 80.62 80 VAL A N 1
ATOM 642 C CA . VAL A 1 80 ? -10.505 -10.270 -1.083 1.00 80.62 80 VAL A CA 1
ATOM 643 C C . VAL A 1 80 ? -9.792 -11.615 -1.321 1.00 80.62 80 VAL A C 1
ATOM 645 O O . VAL A 1 80 ? -8.651 -11.601 -1.774 1.00 80.62 80 VAL A O 1
ATOM 648 N N . PRO A 1 81 ? -10.439 -12.781 -1.098 1.00 69.38 81 PRO A N 1
ATOM 649 C CA . PRO A 1 81 ? -9.782 -14.101 -1.124 1.00 69.38 81 PRO A CA 1
ATOM 650 C C . PRO A 1 81 ? -9.041 -14.512 -2.411 1.00 69.38 81 PRO A C 1
ATOM 652 O O . PRO A 1 81 ? -8.310 -15.498 -2.394 1.00 69.38 81 PRO A O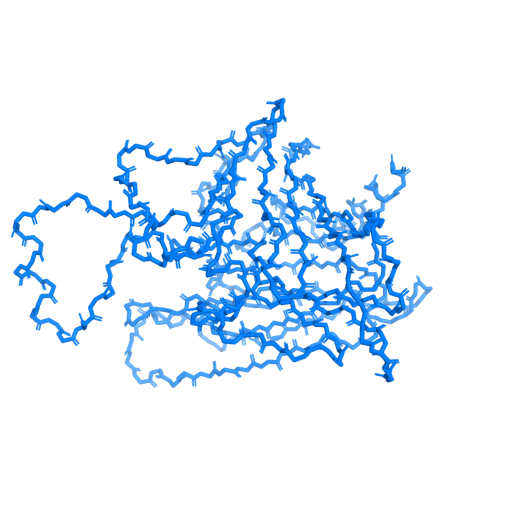 1
ATOM 655 N N . PHE A 1 82 ? -9.231 -13.795 -3.522 1.00 73.81 82 PHE A N 1
ATOM 656 C CA . PHE A 1 82 ? -8.655 -14.117 -4.837 1.00 73.81 82 PHE A CA 1
ATOM 657 C C . PHE A 1 82 ? -7.597 -13.121 -5.305 1.00 73.81 82 PHE A C 1
ATOM 659 O O . PHE A 1 82 ? -7.011 -13.313 -6.368 1.00 73.81 82 PHE A O 1
ATOM 666 N N . ALA A 1 83 ? -7.385 -12.048 -4.551 1.00 81.69 83 ALA A N 1
ATOM 667 C CA . ALA A 1 83 ? -6.488 -10.961 -4.901 1.00 81.69 83 ALA A CA 1
ATOM 668 C C . ALA A 1 83 ? -5.534 -10.672 -3.736 1.00 81.69 83 ALA A C 1
ATOM 670 O O . ALA A 1 83 ? -5.513 -11.373 -2.724 1.00 81.69 83 ALA A O 1
ATOM 671 N N . SER A 1 84 ? -4.733 -9.623 -3.883 1.00 88.00 84 SER A N 1
ATOM 672 C CA . SER A 1 84 ? -3.832 -9.149 -2.840 1.00 88.00 84 SER A CA 1
ATOM 673 C C . SER A 1 84 ? -3.836 -7.633 -2.750 1.00 88.00 84 SER A C 1
ATOM 675 O O . SER A 1 84 ? -3.890 -6.943 -3.766 1.00 88.00 84 SER A O 1
ATOM 677 N N . SER A 1 85 ? -3.726 -7.109 -1.536 1.00 91.75 85 SER A N 1
ATOM 678 C CA . SER A 1 85 ? -3.473 -5.689 -1.311 1.00 91.75 85 SER A CA 1
ATOM 679 C C . SER A 1 85 ? -1.992 -5.360 -1.479 1.00 91.75 85 SER A C 1
ATOM 681 O O . SER A 1 85 ? -1.131 -6.227 -1.311 1.00 91.75 85 SER A O 1
ATOM 683 N N . LEU A 1 86 ? -1.698 -4.094 -1.794 1.00 94.19 86 LEU A N 1
ATOM 684 C CA . LEU A 1 86 ? -0.344 -3.618 -2.109 1.00 94.19 86 LEU A CA 1
ATOM 685 C C . LEU A 1 86 ? 0.284 -4.344 -3.311 1.00 94.19 86 LEU A C 1
ATOM 687 O O . LEU A 1 86 ? 1.500 -4.488 -3.407 1.00 94.19 86 LEU A O 1
ATOM 691 N N . ASN A 1 87 ? -0.558 -4.771 -4.250 1.00 90.69 87 ASN A N 1
ATOM 692 C CA . ASN A 1 87 ? -0.140 -5.356 -5.515 1.00 90.69 87 ASN A CA 1
ATOM 693 C C . ASN A 1 87 ? 0.228 -4.244 -6.503 1.00 90.69 87 ASN A C 1
ATOM 695 O O . ASN A 1 87 ? -0.651 -3.473 -6.876 1.00 90.69 87 ASN A O 1
ATOM 699 N N . LEU A 1 88 ? 1.462 -4.191 -7.012 1.00 90.62 88 LEU A N 1
ATOM 700 C CA . LEU A 1 88 ? 1.787 -3.288 -8.123 1.00 90.62 88 LEU A CA 1
ATOM 701 C C . LEU A 1 88 ? 0.963 -3.681 -9.362 1.00 90.62 88 LEU A C 1
ATOM 703 O O . LEU A 1 88 ? 1.203 -4.718 -9.983 1.00 90.62 88 LEU A O 1
ATOM 707 N N . GLN A 1 89 ? -0.038 -2.875 -9.714 1.00 84.00 89 GLN A N 1
ATOM 708 C CA . GLN A 1 89 ? -0.876 -3.124 -10.886 1.00 84.00 89 GLN A CA 1
ATOM 709 C C . GLN A 1 89 ? -0.291 -2.412 -12.097 1.00 84.00 89 GLN A C 1
ATOM 711 O O . GLN A 1 89 ? 0.050 -3.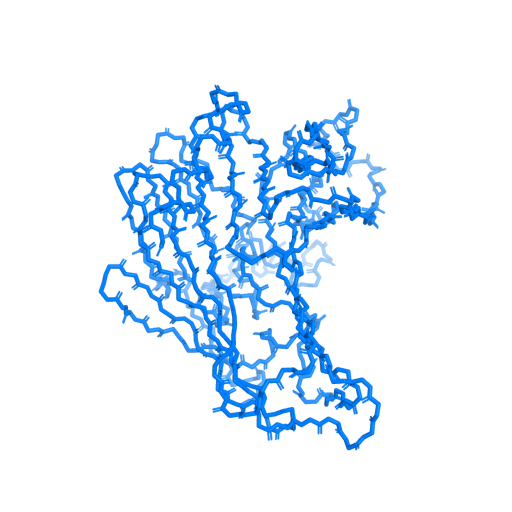065 -13.075 1.00 84.00 89 GLN A O 1
ATOM 716 N N . GLY A 1 90 ? -0.104 -1.096 -12.021 1.00 81.19 90 GLY A N 1
ATOM 717 C CA . GLY A 1 90 ? 0.449 -0.297 -13.109 1.00 81.19 90 GLY A CA 1
ATOM 718 C C . GLY A 1 90 ? 1.787 0.323 -12.737 1.00 81.19 90 GLY A C 1
ATOM 719 O O . GLY A 1 90 ? 1.954 0.818 -11.629 1.00 81.19 90 GLY A O 1
ATOM 720 N N . ALA A 1 91 ? 2.724 0.339 -13.681 1.00 85.38 91 ALA A N 1
ATOM 721 C CA . ALA A 1 91 ? 3.873 1.234 -13.652 1.00 85.38 91 ALA A CA 1
ATOM 722 C C . ALA A 1 91 ? 4.096 1.755 -15.073 1.00 85.38 91 ALA A C 1
ATOM 724 O O . ALA A 1 91 ? 4.297 0.972 -15.999 1.00 85.38 91 ALA A O 1
ATOM 725 N N . VAL A 1 92 ? 4.002 3.069 -15.248 1.00 84.88 92 VAL A N 1
ATOM 726 C CA . VAL A 1 92 ? 4.126 3.746 -16.540 1.00 84.88 92 VAL A CA 1
ATOM 727 C C . VAL A 1 92 ? 5.344 4.652 -16.492 1.00 84.88 92 VAL A C 1
ATOM 729 O O . VAL A 1 92 ? 5.501 5.432 -15.555 1.00 84.88 92 VAL A O 1
ATOM 732 N N . LEU A 1 93 ? 6.193 4.541 -17.511 1.00 85.81 93 LEU A N 1
ATOM 733 C CA . LEU A 1 93 ? 7.292 5.465 -17.761 1.00 85.81 93 LEU A CA 1
ATOM 734 C C . LEU A 1 93 ? 6.886 6.365 -18.921 1.00 85.81 93 LEU A C 1
ATOM 736 O O . LEU A 1 93 ? 6.791 5.901 -20.058 1.00 85.81 93 LEU A O 1
ATOM 740 N N . GLU A 1 94 ? 6.626 7.640 -18.648 1.00 84.94 94 GLU A N 1
ATOM 741 C CA . GLU A 1 94 ? 6.270 8.575 -19.712 1.00 84.94 94 GLU A CA 1
ATOM 742 C C . GLU A 1 94 ? 7.379 8.637 -20.773 1.00 84.94 94 GLU A C 1
ATOM 744 O O . GLU A 1 94 ? 8.573 8.641 -20.466 1.00 84.94 94 GLU A O 1
ATOM 749 N N . GLY A 1 95 ? 6.975 8.612 -22.046 1.00 78.06 95 GLY A N 1
ATOM 750 C CA . GLY A 1 95 ? 7.884 8.649 -23.194 1.00 78.06 95 GLY A CA 1
ATOM 751 C C . GLY A 1 95 ? 8.639 7.345 -23.497 1.00 78.06 95 GLY A C 1
ATOM 752 O O . GLY A 1 95 ? 9.352 7.289 -24.499 1.00 78.06 95 GLY A O 1
ATOM 753 N N . ILE A 1 96 ? 8.485 6.288 -22.692 1.00 79.50 96 ILE A N 1
ATOM 754 C CA . ILE A 1 96 ? 8.997 4.949 -23.008 1.00 79.50 96 ILE A CA 1
ATOM 755 C C . ILE A 1 96 ? 7.806 4.081 -23.403 1.00 79.50 96 ILE A C 1
ATOM 757 O O . ILE A 1 96 ? 6.921 3.821 -22.594 1.00 79.50 96 ILE A O 1
ATOM 761 N N . GLU A 1 97 ? 7.780 3.635 -24.660 1.00 75.75 97 GLU A N 1
ATOM 762 C CA . GLU A 1 97 ? 6.729 2.742 -25.145 1.00 75.75 97 GLU A CA 1
ATOM 763 C C . GLU A 1 97 ? 6.720 1.454 -24.317 1.00 75.75 97 GLU A C 1
ATOM 765 O O . GLU A 1 97 ? 7.736 0.753 -24.215 1.00 75.75 97 GLU A O 1
ATOM 770 N N . SER A 1 98 ? 5.562 1.152 -23.732 1.00 67.25 98 SER A N 1
ATOM 771 C CA . SER A 1 98 ? 5.340 -0.111 -23.055 1.00 67.25 98 SER A CA 1
ATOM 772 C C . SER A 1 98 ? 5.556 -1.269 -24.020 1.00 67.25 98 SER A C 1
ATOM 774 O O . SER A 1 98 ? 5.058 -1.283 -25.146 1.00 67.25 98 SER A O 1
ATOM 776 N N . ASP A 1 99 ? 6.286 -2.285 -23.580 1.00 67.06 99 ASP A N 1
ATOM 777 C CA . ASP A 1 99 ? 6.402 -3.508 -24.352 1.00 67.06 99 ASP A CA 1
ATOM 778 C C . ASP A 1 99 ? 5.148 -4.364 -24.145 1.00 67.06 99 ASP A C 1
ATOM 780 O O . ASP A 1 99 ? 4.838 -4.656 -22.993 1.00 67.06 99 ASP A O 1
ATOM 784 N N . PRO A 1 100 ? 4.500 -4.906 -25.191 1.00 64.44 100 PRO A N 1
ATOM 785 C CA . PRO A 1 100 ? 3.537 -5.995 -25.021 1.00 64.44 100 PRO A CA 1
ATOM 786 C C . PRO A 1 100 ? 4.101 -7.170 -24.207 1.00 64.44 100 PRO A C 1
ATOM 788 O O . PRO A 1 100 ? 3.352 -7.943 -23.616 1.00 64.44 100 PRO A O 1
ATOM 791 N N . VAL A 1 101 ? 5.435 -7.318 -24.180 1.00 60.22 101 VAL A N 1
ATOM 792 C CA . VAL A 1 101 ? 6.149 -8.257 -23.311 1.00 60.22 101 VAL A CA 1
ATOM 793 C C . VAL A 1 101 ? 6.182 -7.817 -21.837 1.00 60.22 101 VAL A C 1
ATOM 795 O O . VAL A 1 101 ? 6.068 -8.682 -20.969 1.00 60.22 101 VAL A O 1
ATOM 798 N N . ASP A 1 102 ? 6.324 -6.522 -21.561 1.00 58.75 102 ASP A N 1
ATOM 799 C CA . ASP A 1 102 ? 6.332 -5.920 -20.220 1.00 58.75 102 ASP A CA 1
ATOM 800 C C . ASP A 1 102 ? 4.891 -5.836 -19.662 1.00 58.75 102 ASP A C 1
ATOM 802 O O . ASP A 1 102 ? 4.674 -6.053 -18.474 1.00 58.75 102 ASP A O 1
ATOM 806 N N . GLU A 1 103 ? 3.896 -5.666 -20.540 1.00 59.50 103 GLU A N 1
ATOM 807 C CA . GLU A 1 103 ? 2.451 -5.649 -20.256 1.00 59.50 103 GLU A CA 1
ATOM 808 C C . GLU A 1 103 ? 1.774 -7.031 -20.368 1.00 59.50 103 GLU A C 1
ATOM 810 O O . GLU A 1 103 ? 0.549 -7.123 -20.380 1.00 59.50 103 GLU A O 1
ATOM 815 N N . ARG A 1 104 ? 2.541 -8.132 -20.448 1.00 56.75 104 ARG A N 1
ATOM 816 C CA . ARG A 1 104 ? 2.020 -9.495 -20.719 1.00 56.75 104 ARG A CA 1
ATOM 817 C C . ARG A 1 104 ? 0.889 -9.967 -19.816 1.00 56.75 104 ARG A C 1
ATOM 819 O O . ARG A 1 104 ? 0.198 -10.916 -20.185 1.00 56.75 104 ARG A O 1
ATOM 826 N N . ALA A 1 105 ? 0.722 -9.384 -18.637 1.00 47.47 105 ALA A N 1
ATOM 827 C CA . ALA A 1 105 ? -0.403 -9.725 -17.796 1.00 47.47 105 ALA A CA 1
ATOM 828 C C . ALA A 1 105 ? -1.569 -8.780 -17.998 1.00 47.47 105 ALA A C 1
ATOM 830 O O . ALA A 1 105 ? -1.444 -7.562 -17.985 1.00 47.47 105 ALA A O 1
ATOM 831 N N . TRP A 1 106 ? -2.729 -9.416 -18.051 1.00 42.50 106 TRP A N 1
ATOM 832 C CA . TRP A 1 106 ? -4.073 -8.905 -18.275 1.00 42.50 106 TRP A CA 1
ATOM 833 C C . TRP A 1 106 ? -4.513 -7.686 -17.430 1.00 42.50 106 TRP A C 1
ATOM 835 O O . TRP A 1 106 ? -5.633 -7.225 -17.606 1.00 42.50 106 TRP A O 1
ATOM 845 N N . ALA A 1 107 ? -3.674 -7.159 -16.530 1.00 53.69 107 ALA A N 1
ATOM 846 C CA . ALA A 1 107 ? -3.847 -5.846 -15.905 1.00 53.69 107 ALA A CA 1
ATOM 847 C C . ALA A 1 107 ? -2.533 -5.294 -15.298 1.00 53.69 107 ALA A C 1
ATOM 849 O O . ALA A 1 107 ? -2.545 -4.798 -14.175 1.00 53.69 107 ALA A O 1
ATOM 850 N N . GLY A 1 108 ? -1.399 -5.428 -15.996 1.00 59.84 108 GLY A N 1
ATOM 851 C CA . GLY A 1 108 ? -0.196 -4.626 -15.744 1.00 59.84 108 GLY A CA 1
ATOM 852 C C . GLY A 1 108 ? 1.043 -5.337 -15.174 1.00 59.84 108 GLY A C 1
ATOM 853 O O . GLY A 1 108 ? 1.119 -6.565 -15.105 1.00 59.84 108 GLY A O 1
ATOM 854 N N . MET A 1 109 ? 2.072 -4.539 -14.877 1.00 64.69 109 MET A N 1
ATOM 855 C CA . MET A 1 109 ? 3.493 -4.908 -14.965 1.00 64.69 109 MET A CA 1
ATOM 856 C C . MET A 1 109 ? 3.894 -6.113 -14.096 1.00 64.69 109 MET A C 1
ATOM 858 O O . MET A 1 109 ? 4.399 -7.117 -14.596 1.00 64.69 109 MET A O 1
ATOM 862 N N . ALA A 1 110 ? 3.624 -6.062 -12.795 1.00 65.62 110 ALA A N 1
ATOM 863 C CA . ALA A 1 110 ? 4.043 -7.104 -11.857 1.00 65.62 110 ALA A CA 1
ATOM 864 C C . ALA A 1 110 ? 3.128 -8.342 -11.846 1.00 65.62 110 ALA A C 1
ATOM 866 O O . ALA A 1 110 ? 3.425 -9.333 -11.181 1.00 65.62 110 ALA A O 1
ATOM 867 N N . ARG A 1 111 ? 2.041 -8.334 -12.625 1.00 70.56 111 ARG A N 1
ATOM 868 C CA . ARG A 1 111 ? 1.210 -9.528 -12.818 1.00 70.56 111 ARG A CA 1
ATOM 869 C C . ARG A 1 111 ? 1.791 -10.489 -13.857 1.00 70.56 111 ARG A C 1
ATOM 871 O O . ARG A 1 111 ? 1.378 -11.645 -13.903 1.00 70.56 111 ARG A O 1
ATOM 878 N N . GLY A 1 112 ? 2.680 -9.998 -14.728 1.00 68.38 112 GLY A N 1
ATOM 879 C CA . GLY A 1 112 ? 3.186 -10.715 -15.909 1.00 68.38 112 GLY A CA 1
ATOM 880 C C . GLY A 1 112 ? 4.599 -11.256 -15.770 1.00 68.38 112 GLY A C 1
ATOM 881 O O . GLY A 1 112 ? 5.012 -12.090 -16.577 1.00 68.38 112 GLY A O 1
ATOM 882 N N . TRP A 1 113 ? 5.318 -10.802 -14.748 1.00 76.56 113 TRP A N 1
ATOM 883 C CA . TRP A 1 113 ? 6.723 -11.109 -14.525 1.00 76.56 113 TRP A CA 1
ATOM 884 C C . TRP A 1 113 ? 6.933 -11.706 -13.147 1.00 76.56 113 TRP A C 1
ATOM 886 O O . TRP A 1 113 ? 6.423 -11.127 -12.195 1.00 76.56 113 TRP A O 1
ATOM 896 N N . PRO A 1 114 ? 7.680 -12.817 -13.015 1.00 80.69 114 PRO A N 1
ATOM 897 C CA . PRO A 1 114 ? 7.883 -13.470 -11.730 1.00 80.69 114 PRO A CA 1
ATOM 898 C C . PRO A 1 114 ? 8.401 -12.494 -10.679 1.00 80.69 114 PRO A C 1
ATOM 900 O O . PRO A 1 114 ? 9.410 -11.821 -10.890 1.00 80.69 114 PRO A O 1
ATOM 903 N N . ILE A 1 115 ? 7.714 -12.463 -9.547 1.00 87.94 115 ILE A N 1
ATOM 904 C CA . ILE A 1 115 ? 8.179 -11.802 -8.341 1.00 87.94 115 ILE A CA 1
ATOM 905 C C . ILE A 1 115 ? 8.779 -12.867 -7.445 1.00 87.94 115 ILE A C 1
ATOM 907 O O . ILE A 1 115 ? 8.180 -13.910 -7.204 1.00 87.94 115 ILE A O 1
ATOM 911 N N . ARG A 1 116 ? 9.980 -12.597 -6.953 1.00 91.31 116 ARG A N 1
ATOM 912 C CA . ARG A 1 116 ? 10.677 -13.471 -6.023 1.00 91.31 116 ARG A CA 1
ATOM 913 C C . ARG A 1 116 ? 10.429 -13.000 -4.601 1.00 91.31 116 ARG A C 1
ATOM 915 O O . ARG A 1 116 ? 10.715 -11.849 -4.286 1.00 91.31 116 ARG A O 1
ATOM 922 N N . MET A 1 117 ? 9.940 -13.895 -3.753 1.00 94.62 117 MET A N 1
ATOM 923 C CA . MET A 1 117 ? 9.784 -13.644 -2.325 1.00 94.62 117 MET A CA 1
ATOM 924 C C . MET A 1 117 ? 10.984 -14.174 -1.538 1.00 94.62 117 MET A C 1
ATOM 926 O O . MET A 1 117 ? 11.438 -15.298 -1.753 1.00 94.62 117 MET A O 1
ATOM 930 N N . GLU A 1 118 ? 11.490 -13.371 -0.606 1.00 95.81 118 GLU A N 1
ATOM 931 C CA . GLU A 1 118 ? 12.552 -13.753 0.327 1.00 95.81 118 GLU A CA 1
ATOM 932 C C . GLU A 1 118 ? 12.179 -13.365 1.762 1.00 95.81 118 GLU A C 1
ATOM 934 O O . GLU A 1 118 ? 11.659 -12.276 2.010 1.00 95.81 118 GLU A O 1
ATOM 939 N N . ALA A 1 119 ? 12.490 -14.219 2.736 1.00 96.56 119 ALA A N 1
ATOM 940 C CA . ALA A 1 119 ? 12.368 -13.867 4.150 1.00 96.56 119 ALA A CA 1
ATOM 941 C C . ALA A 1 119 ? 13.425 -12.820 4.558 1.00 96.56 119 ALA A C 1
ATOM 943 O O . ALA A 1 119 ? 14.579 -12.887 4.122 1.00 96.56 119 ALA A O 1
ATOM 944 N N . ARG A 1 120 ? 13.047 -11.868 5.421 1.00 95.44 120 ARG A N 1
ATOM 945 C CA . ARG A 1 120 ? 13.906 -10.773 5.907 1.00 95.44 120 ARG A CA 1
ATOM 946 C C . ARG A 1 120 ? 13.661 -10.514 7.394 1.00 95.44 120 ARG A C 1
ATOM 948 O O . ARG A 1 120 ? 12.867 -9.653 7.756 1.00 95.44 120 ARG A O 1
ATOM 955 N N . GLY A 1 121 ? 14.374 -11.244 8.254 1.00 94.62 121 GLY A N 1
ATOM 956 C CA . GLY A 1 121 ? 14.151 -11.177 9.703 1.00 94.62 121 GLY A CA 1
ATOM 957 C C . GLY A 1 121 ? 12.751 -11.683 10.049 1.00 94.62 121 GLY A C 1
ATOM 958 O O . GLY A 1 121 ? 12.395 -12.782 9.630 1.00 94.62 121 GLY A O 1
ATOM 959 N N . ASP A 1 122 ? 11.973 -10.858 10.749 1.00 95.81 122 ASP A N 1
ATOM 960 C CA . ASP A 1 122 ? 10.557 -11.118 11.052 1.00 95.81 122 ASP A CA 1
ATOM 961 C C . ASP A 1 122 ? 9.611 -10.672 9.913 1.00 95.81 122 ASP A C 1
ATOM 963 O O . ASP A 1 122 ? 8.391 -10.795 10.019 1.00 95.81 122 ASP A O 1
ATOM 967 N N . GLY A 1 123 ? 10.176 -10.144 8.823 1.00 97.62 123 GLY A N 1
ATOM 968 C CA . GLY A 1 123 ? 9.474 -9.650 7.646 1.00 97.62 123 GLY A CA 1
ATOM 969 C C . GLY A 1 123 ? 9.802 -10.407 6.356 1.00 97.62 123 GLY A C 1
ATOM 970 O O . GLY A 1 123 ? 10.349 -11.516 6.350 1.00 97.62 123 GLY A O 1
ATOM 971 N N . THR A 1 124 ? 9.483 -9.793 5.218 1.00 98.31 124 THR A N 1
ATOM 972 C CA . THR A 1 124 ? 9.758 -10.350 3.884 1.00 98.31 124 THR A CA 1
ATOM 973 C C . THR A 1 124 ? 9.933 -9.261 2.834 1.00 98.31 124 THR A C 1
ATOM 975 O O . THR A 1 124 ? 9.463 -8.143 3.009 1.00 98.31 124 THR A O 1
ATOM 978 N N . ILE A 1 125 ? 10.593 -9.592 1.726 1.00 98.31 125 ILE A N 1
ATOM 979 C CA . ILE A 1 125 ? 10.709 -8.736 0.550 1.00 98.31 125 ILE A CA 1
ATOM 980 C C . ILE A 1 125 ? 10.234 -9.478 -0.698 1.00 98.31 125 ILE A C 1
ATOM 982 O O . ILE A 1 125 ? 10.554 -10.650 -0.904 1.00 98.31 125 ILE A O 1
ATOM 986 N N . LEU A 1 126 ? 9.488 -8.768 -1.536 1.00 96.88 126 LEU A N 1
ATOM 987 C CA . LEU A 1 126 ? 9.116 -9.162 -2.886 1.00 96.88 126 LEU A CA 1
ATOM 988 C C . LEU A 1 126 ? 9.984 -8.388 -3.878 1.00 96.88 126 LEU A C 1
ATOM 990 O O . LEU A 1 126 ? 10.110 -7.172 -3.756 1.00 96.88 126 LEU A O 1
ATOM 994 N N . ILE A 1 127 ? 10.588 -9.081 -4.843 1.00 95.56 127 ILE A N 1
ATOM 995 C CA . ILE A 1 127 ? 11.560 -8.513 -5.783 1.00 95.56 127 ILE A CA 1
ATOM 996 C C . ILE A 1 127 ? 11.153 -8.854 -7.215 1.00 95.56 127 ILE A C 1
ATOM 998 O O . ILE A 1 127 ? 11.017 -10.026 -7.567 1.00 95.56 127 ILE A O 1
ATOM 1002 N N . LEU A 1 128 ? 11.013 -7.824 -8.041 1.00 91.38 128 LEU A N 1
ATOM 1003 C CA . LEU A 1 128 ? 10.917 -7.906 -9.490 1.00 91.38 128 LEU A CA 1
ATOM 1004 C C . LEU A 1 128 ? 12.261 -7.489 -10.098 1.00 91.38 128 LEU A C 1
ATOM 1006 O O . LEU A 1 128 ? 12.683 -6.336 -9.971 1.00 91.38 128 LEU A O 1
ATOM 1010 N N . ASP A 1 129 ? 12.911 -8.438 -10.767 1.00 89.75 129 ASP A N 1
ATOM 1011 C CA . ASP A 1 129 ? 14.148 -8.199 -11.513 1.00 89.75 129 ASP A CA 1
ATOM 1012 C C . ASP A 1 129 ? 13.927 -7.217 -12.684 1.00 89.75 129 ASP A C 1
ATOM 1014 O O . ASP A 1 129 ? 12.798 -7.089 -13.170 1.00 89.75 129 ASP A O 1
ATOM 1018 N N . PRO A 1 130 ? 14.995 -6.557 -13.184 1.00 88.88 130 PRO A N 1
ATOM 1019 C CA . PRO A 1 130 ? 14.887 -5.593 -14.269 1.00 88.88 130 PRO A CA 1
ATOM 1020 C C . PRO A 1 130 ? 14.119 -6.135 -15.478 1.00 88.88 130 PRO A C 1
ATOM 1022 O O . PRO A 1 130 ? 14.509 -7.137 -16.091 1.00 88.88 130 PRO A O 1
ATOM 1025 N N . LEU A 1 131 ? 13.056 -5.434 -15.870 1.00 85.12 131 LEU A N 1
ATOM 1026 C CA . LEU A 1 131 ? 12.284 -5.811 -17.049 1.00 85.12 131 LEU A CA 1
ATOM 1027 C C . LEU A 1 131 ? 13.092 -5.631 -18.342 1.00 85.12 131 LEU A C 1
ATOM 1029 O O . LEU A 1 131 ? 13.843 -4.660 -18.472 1.00 85.12 131 LEU A O 1
ATOM 1033 N N . PRO A 1 132 ? 12.942 -6.507 -19.352 1.00 79.06 132 PRO A N 1
ATOM 1034 C CA . PRO A 1 132 ? 13.825 -6.486 -20.516 1.00 79.06 132 PRO A CA 1
ATOM 1035 C C . PRO A 1 132 ? 13.825 -5.176 -21.310 1.00 79.06 132 PRO A C 1
ATOM 1037 O O . PRO A 1 132 ? 14.902 -4.728 -21.716 1.00 79.06 132 PRO A O 1
ATOM 1040 N N . LYS A 1 133 ? 12.667 -4.539 -21.542 1.00 77.56 133 LYS A N 1
ATOM 1041 C CA . LYS A 1 133 ? 12.622 -3.291 -22.322 1.00 77.56 133 LYS A CA 1
ATOM 1042 C C . LYS A 1 133 ? 12.713 -2.053 -21.453 1.00 77.56 133 LYS A C 1
ATOM 1044 O O . LYS A 1 133 ? 13.633 -1.259 -21.680 1.00 77.56 133 LYS A O 1
ATOM 1049 N N . SER A 1 134 ? 11.820 -1.904 -20.482 1.00 79.88 134 SER A N 1
ATOM 1050 C CA . SER A 1 134 ? 11.792 -0.739 -19.588 1.00 79.88 134 SER A CA 1
ATOM 1051 C C . SER A 1 134 ? 12.998 -0.667 -18.642 1.00 79.88 134 SER A C 1
ATOM 1053 O O . SER A 1 134 ? 13.386 0.430 -18.253 1.00 79.88 134 SER A O 1
ATOM 1055 N N . GLN A 1 135 ? 13.648 -1.799 -18.330 1.00 87.25 135 GLN A N 1
ATOM 1056 C CA . GLN A 1 135 ? 14.756 -1.884 -17.361 1.00 87.25 135 GLN A CA 1
ATOM 1057 C C . GLN A 1 135 ? 14.391 -1.296 -15.991 1.00 87.25 135 GLN A C 1
ATOM 1059 O O . GLN A 1 135 ? 15.242 -0.759 -15.281 1.00 87.25 135 GLN A O 1
ATOM 1064 N N . ILE A 1 136 ? 13.109 -1.386 -15.640 1.00 88.81 136 ILE A N 1
ATOM 1065 C CA . ILE A 1 136 ? 12.599 -1.070 -14.314 1.00 88.81 136 ILE A CA 1
ATOM 1066 C C . ILE A 1 136 ? 12.755 -2.302 -13.427 1.00 88.81 136 ILE A C 1
ATOM 1068 O O . ILE A 1 136 ? 12.395 -3.410 -13.825 1.00 88.81 136 ILE A O 1
ATOM 1072 N N . SER A 1 137 ? 13.314 -2.099 -12.242 1.00 92.75 137 SER A N 1
ATOM 1073 C CA . SER A 1 137 ? 13.289 -3.061 -11.138 1.00 92.75 137 SER A CA 1
ATOM 1074 C C . SER A 1 137 ? 12.348 -2.536 -10.068 1.00 92.75 137 SER A C 1
ATOM 1076 O O . SER A 1 137 ? 12.226 -1.320 -9.909 1.00 92.75 137 SER A O 1
ATOM 1078 N N . TYR A 1 138 ? 11.711 -3.436 -9.328 1.00 94.88 138 TYR A N 1
ATOM 1079 C CA . TYR A 1 138 ? 10.777 -3.084 -8.262 1.00 94.88 138 TYR A CA 1
ATOM 1080 C C . TYR A 1 138 ? 10.987 -3.990 -7.055 1.00 94.88 138 TYR A C 1
ATOM 1082 O O . TYR A 1 138 ? 11.240 -5.186 -7.205 1.00 94.88 138 TYR A O 1
ATOM 1090 N N . SER A 1 139 ? 10.848 -3.440 -5.857 1.00 97.25 139 SER A N 1
ATOM 1091 C CA . SER A 1 139 ? 10.700 -4.238 -4.651 1.00 97.25 139 SER A CA 1
ATOM 1092 C C . SER A 1 139 ? 9.675 -3.641 -3.698 1.00 97.25 139 SER A C 1
ATOM 1094 O O . SER A 1 139 ? 9.433 -2.432 -3.676 1.00 97.25 139 SER A O 1
ATOM 1096 N N . ILE A 1 140 ? 9.073 -4.519 -2.900 1.00 98.12 140 ILE A N 1
ATOM 1097 C CA . ILE A 1 140 ? 8.307 -4.141 -1.719 1.00 98.12 140 ILE A CA 1
ATOM 1098 C C . ILE A 1 140 ? 8.759 -4.991 -0.539 1.00 98.12 140 ILE A C 1
ATOM 1100 O O . ILE A 1 140 ? 8.677 -6.219 -0.568 1.00 98.12 140 ILE A O 1
ATOM 1104 N N . GLU A 1 141 ? 9.286 -4.329 0.482 1.00 98.56 141 GLU A N 1
ATOM 1105 C CA . GLU A 1 141 ? 9.645 -4.946 1.755 1.00 98.56 141 GLU A CA 1
ATOM 1106 C C . GLU A 1 141 ? 8.535 -4.716 2.775 1.00 98.56 141 GLU A C 1
ATOM 1108 O O . GLU A 1 141 ? 7.926 -3.653 2.782 1.00 98.56 141 GLU A O 1
ATOM 1113 N N . PHE A 1 142 ? 8.301 -5.702 3.633 1.00 98.69 142 PHE A N 1
ATOM 1114 C CA . PHE A 1 142 ? 7.291 -5.728 4.678 1.00 98.69 142 PHE A CA 1
ATOM 1115 C C . PHE A 1 142 ? 7.942 -6.087 6.012 1.00 98.69 142 PHE A C 1
ATOM 1117 O O . PHE A 1 142 ? 8.647 -7.093 6.090 1.00 98.69 142 PHE A O 1
ATOM 1124 N N . GLN A 1 143 ? 7.679 -5.310 7.062 1.00 98.50 143 GLN A N 1
ATOM 1125 C CA . GLN A 1 143 ? 8.213 -5.524 8.410 1.00 98.50 143 GLN A CA 1
ATOM 1126 C C . GLN A 1 143 ? 7.116 -5.329 9.467 1.00 98.50 143 GLN A C 1
ATOM 1128 O O . GLN A 1 143 ? 6.338 -4.378 9.354 1.00 98.50 143 GLN A O 1
ATOM 1133 N N . PRO A 1 144 ? 7.028 -6.186 10.502 1.00 98.31 144 PRO A N 1
ATOM 1134 C CA . PRO A 1 144 ? 6.004 -6.050 11.536 1.00 98.31 144 PRO A CA 1
ATOM 1135 C C . PRO A 1 144 ? 6.105 -4.692 12.243 1.00 98.31 144 PRO A C 1
ATOM 1137 O O . PRO A 1 144 ? 7.187 -4.274 12.656 1.00 98.31 144 PRO A O 1
ATOM 1140 N N . ALA A 1 145 ? 4.968 -4.018 12.424 1.00 97.81 145 ALA A N 1
ATOM 1141 C CA . ALA A 1 145 ? 4.881 -2.753 13.142 1.00 97.81 145 ALA A CA 1
ATOM 1142 C C . ALA A 1 145 ? 3.945 -2.902 14.344 1.00 97.81 145 ALA A C 1
ATOM 1144 O O . ALA A 1 145 ? 2.720 -2.853 14.232 1.00 97.81 145 ALA A O 1
ATOM 1145 N N . GLU A 1 146 ? 4.538 -3.095 15.520 1.00 97.00 146 GLU A N 1
ATOM 1146 C CA . GLU A 1 146 ? 3.772 -3.291 16.747 1.00 97.00 146 GLU A CA 1
ATOM 1147 C C . GLU A 1 146 ? 2.889 -2.067 17.091 1.00 97.00 146 GLU A C 1
ATOM 1149 O O . GLU A 1 146 ? 3.342 -0.922 16.977 1.00 97.00 146 GLU A O 1
ATOM 1154 N N . PRO A 1 147 ? 1.671 -2.290 17.619 1.00 97.44 147 PRO A N 1
ATOM 1155 C CA . PRO A 1 147 ? 1.094 -3.599 17.917 1.00 97.44 147 PRO A CA 1
ATOM 1156 C C . PRO A 1 147 ? 0.192 -4.192 16.832 1.00 97.44 147 PRO A C 1
ATOM 1158 O O . PRO A 1 147 ? -0.128 -5.375 16.894 1.00 97.44 147 PRO A O 1
ATOM 1161 N N . ASP A 1 148 ? -0.239 -3.391 15.868 1.00 97.56 148 ASP A N 1
ATOM 1162 C CA . ASP A 1 148 ? -1.417 -3.635 15.031 1.00 97.56 148 ASP A CA 1
ATOM 1163 C C . ASP A 1 148 ? -1.188 -3.274 13.555 1.00 97.56 148 ASP A C 1
ATOM 1165 O O . ASP A 1 148 ? -2.142 -3.033 12.809 1.00 97.56 148 ASP A O 1
ATOM 1169 N N . GLY A 1 149 ? 0.070 -3.214 13.116 1.00 97.25 149 GLY A N 1
ATOM 1170 C CA . GLY A 1 149 ? 0.399 -2.783 11.768 1.00 97.25 149 GLY A CA 1
ATOM 1171 C C . GLY A 1 149 ? 1.546 -3.514 11.098 1.00 97.25 149 GLY A C 1
ATOM 1172 O O . GLY A 1 149 ? 2.196 -4.408 11.638 1.00 97.25 149 GLY A O 1
ATOM 1173 N N . ILE A 1 150 ? 1.802 -3.071 9.877 1.00 98.19 150 ILE A N 1
ATOM 1174 C CA . ILE A 1 150 ? 2.955 -3.435 9.078 1.00 98.19 150 ILE A CA 1
ATOM 1175 C C . ILE A 1 150 ? 3.562 -2.173 8.481 1.00 98.19 150 ILE A C 1
ATOM 1177 O O . ILE A 1 150 ? 2.844 -1.322 7.954 1.00 98.19 150 ILE A O 1
ATOM 1181 N N . ASP A 1 151 ? 4.879 -2.054 8.566 1.00 98.62 151 ASP A N 1
ATOM 1182 C CA . ASP A 1 151 ? 5.631 -1.100 7.764 1.00 98.62 151 ASP A CA 1
ATOM 1183 C C . ASP A 1 151 ? 5.954 -1.746 6.420 1.00 98.62 151 ASP A C 1
ATOM 1185 O O . ASP A 1 151 ? 6.299 -2.929 6.353 1.00 98.62 151 ASP A O 1
ATOM 1189 N N . PHE A 1 152 ? 5.863 -0.971 5.346 1.00 98.69 152 PHE A N 1
ATOM 1190 C CA . PHE A 1 152 ? 6.302 -1.400 4.031 1.00 98.69 152 PHE A CA 1
ATOM 1191 C C . PHE A 1 152 ? 7.155 -0.343 3.335 1.00 98.69 152 PHE A C 1
ATOM 1193 O O . PHE A 1 152 ? 6.976 0.859 3.517 1.00 98.69 152 PHE A O 1
ATOM 1200 N N . SER A 1 153 ? 8.097 -0.803 2.520 1.00 98.56 153 SER A N 1
ATOM 1201 C CA . SER A 1 153 ? 8.995 0.043 1.733 1.00 98.56 153 SER A CA 1
ATOM 1202 C C . SER A 1 153 ? 8.891 -0.345 0.274 1.00 98.56 153 SER A C 1
ATOM 1204 O O . SER A 1 153 ? 9.259 -1.460 -0.080 1.00 98.56 153 SER A O 1
ATOM 1206 N N . ILE A 1 154 ? 8.412 0.564 -0.571 1.00 98.31 154 ILE A N 1
ATOM 1207 C CA . ILE A 1 154 ? 8.371 0.366 -2.021 1.00 98.31 154 ILE A CA 1
ATOM 1208 C C . ILE A 1 154 ? 9.585 1.038 -2.633 1.00 98.31 154 ILE A C 1
ATOM 1210 O O . ILE A 1 154 ? 9.846 2.203 -2.328 1.00 98.31 154 ILE A O 1
ATOM 1214 N N . ARG A 1 155 ? 10.312 0.322 -3.491 1.00 97.88 155 ARG A N 1
ATOM 1215 C CA . ARG A 1 155 ? 11.493 0.834 -4.185 1.00 97.88 155 ARG A CA 1
ATOM 1216 C C . ARG A 1 155 ? 11.471 0.491 -5.663 1.00 97.88 155 ARG A C 1
ATOM 1218 O O . ARG A 1 155 ? 11.025 -0.582 -6.063 1.00 97.88 155 ARG A O 1
ATOM 1225 N N . PHE A 1 156 ? 12.000 1.408 -6.459 1.00 96.06 156 PHE A N 1
ATOM 1226 C CA . PHE A 1 156 ? 12.246 1.253 -7.880 1.00 96.06 156 PHE A CA 1
ATOM 1227 C C . PHE A 1 156 ? 13.691 1.611 -8.200 1.00 96.06 156 PHE A C 1
ATOM 1229 O O . PHE A 1 156 ? 14.262 2.526 -7.608 1.00 96.06 156 PHE A O 1
ATOM 1236 N N . SER A 1 157 ? 14.255 0.932 -9.194 1.00 95.25 157 SER A N 1
ATOM 1237 C CA . SER A 1 157 ? 15.480 1.371 -9.859 1.00 95.25 157 SER A CA 1
ATOM 1238 C C . SER A 1 157 ? 15.276 1.323 -11.365 1.00 95.25 157 SER A C 1
ATOM 1240 O O . SER A 1 157 ? 14.735 0.348 -11.893 1.00 95.25 157 SER A O 1
ATOM 1242 N N . LEU A 1 158 ? 15.672 2.394 -12.050 1.00 92.62 158 LEU A N 1
ATOM 1243 C CA . LEU A 1 158 ? 15.427 2.590 -13.474 1.00 92.62 158 LEU A CA 1
ATOM 1244 C C . LEU A 1 158 ? 16.753 2.783 -14.199 1.00 92.62 158 LEU A C 1
ATOM 1246 O O . LEU A 1 158 ? 17.551 3.635 -13.815 1.00 92.62 158 LEU A O 1
ATOM 1250 N N . ALA A 1 159 ? 16.981 2.027 -15.273 1.00 91.31 159 ALA A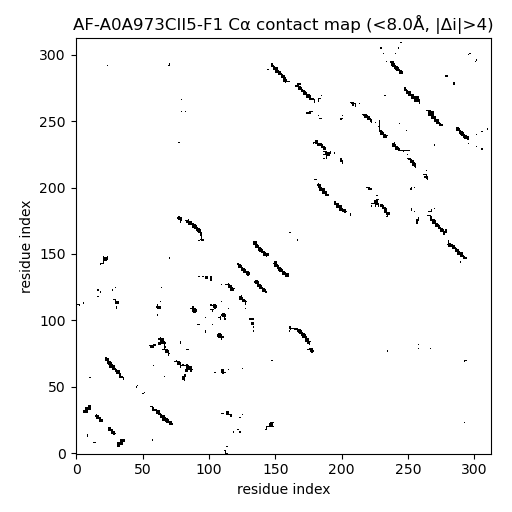 N 1
ATOM 1251 C CA . ALA A 1 159 ? 18.195 2.161 -16.086 1.00 91.31 159 ALA A CA 1
ATOM 1252 C C . ALA A 1 159 ? 17.974 2.929 -17.404 1.00 91.31 159 ALA A C 1
ATOM 1254 O O . ALA A 1 159 ? 18.902 3.067 -18.205 1.00 91.31 159 ALA A O 1
ATOM 1255 N N . LYS A 1 160 ? 16.752 3.416 -17.661 1.00 86.62 160 LYS A N 1
ATOM 1256 C CA . LYS A 1 160 ? 16.383 4.127 -18.893 1.00 86.62 160 LYS A CA 1
ATOM 1257 C C . LYS A 1 160 ? 15.476 5.322 -18.619 1.00 86.62 160 LYS A C 1
ATOM 1259 O O . LYS A 1 160 ? 14.643 5.265 -17.727 1.00 86.62 160 LYS A O 1
ATOM 1264 N N . LYS A 1 161 ? 15.649 6.368 -19.432 1.00 88.00 161 LYS A N 1
ATOM 1265 C CA . LYS A 1 161 ? 14.773 7.541 -19.564 1.00 88.00 161 LYS A CA 1
ATOM 1266 C C . LYS A 1 161 ? 14.352 7.687 -21.029 1.00 88.00 161 LYS A C 1
ATOM 1268 O O . LYS A 1 161 ? 15.095 7.222 -21.904 1.00 88.00 161 LYS A O 1
ATOM 1273 N N . PRO A 1 162 ? 13.211 8.332 -21.320 1.00 84.25 162 PRO A N 1
ATOM 1274 C CA . PRO A 1 162 ? 12.925 8.777 -22.677 1.00 84.25 162 PRO A CA 1
ATOM 1275 C C . PRO A 1 162 ? 14.021 9.732 -23.175 1.00 84.25 162 PRO A C 1
ATOM 1277 O O . PRO A 1 162 ? 14.637 10.456 -22.393 1.00 84.25 162 PRO A O 1
ATOM 1280 N N . ALA A 1 163 ? 14.283 9.722 -24.484 1.00 78.44 163 ALA A N 1
ATOM 1281 C CA . ALA A 1 163 ? 15.271 10.617 -25.093 1.00 78.44 163 ALA A CA 1
ATOM 1282 C C . ALA A 1 163 ? 14.774 12.072 -25.180 1.00 78.44 163 ALA A C 1
ATOM 1284 O O . ALA A 1 163 ? 15.577 13.001 -25.150 1.00 78.44 163 ALA A O 1
ATOM 1285 N N . GLU A 1 164 ? 13.457 12.255 -25.291 1.00 77.75 164 GLU A N 1
ATOM 1286 C CA . GLU A 1 164 ? 12.773 13.543 -25.400 1.00 77.75 164 GLU A CA 1
ATOM 1287 C C . GLU A 1 164 ? 11.442 13.484 -24.635 1.00 77.75 164 GLU A C 1
ATOM 1289 O O . GLU A 1 164 ? 10.829 12.421 -24.541 1.00 77.75 164 GLU A O 1
ATOM 1294 N N . GLY A 1 165 ? 10.969 14.631 -24.139 1.00 78.00 165 GLY A N 1
ATOM 1295 C CA . GLY A 1 165 ? 9.698 14.737 -23.415 1.00 78.00 165 GLY A CA 1
ATOM 1296 C C . GLY A 1 165 ? 9.831 14.642 -21.889 1.00 78.00 165 GLY A C 1
ATOM 1297 O O . GLY A 1 165 ? 10.948 14.641 -21.365 1.00 78.00 165 GLY A O 1
ATOM 1298 N N . PRO A 1 166 ? 8.696 14.639 -21.166 1.00 78.31 166 PRO A N 1
ATOM 1299 C CA . PRO A 1 166 ? 8.691 14.529 -19.715 1.00 78.31 166 PRO A CA 1
ATOM 1300 C C . PRO A 1 166 ? 9.249 13.176 -19.276 1.00 78.31 166 PRO A C 1
ATOM 1302 O O . PRO A 1 166 ? 8.992 12.138 -19.884 1.00 78.31 166 PRO A O 1
ATOM 1305 N N . VAL A 1 167 ? 10.029 13.206 -18.203 1.00 86.69 167 VAL A N 1
ATOM 1306 C CA . VAL A 1 167 ? 10.553 12.017 -17.543 1.00 86.69 167 VAL A CA 1
ATOM 1307 C C . VAL A 1 167 ? 9.698 11.817 -16.306 1.00 86.69 167 VAL A C 1
ATOM 1309 O O . VAL A 1 167 ? 9.905 12.507 -15.316 1.00 86.69 167 VAL A O 1
ATOM 1312 N N . GLN A 1 168 ? 8.730 10.910 -16.360 1.00 90.94 168 GLN A N 1
ATOM 1313 C CA . GLN A 1 168 ? 7.864 10.634 -15.218 1.00 90.94 168 GLN A CA 1
ATOM 1314 C C . GLN A 1 168 ? 7.685 9.128 -15.033 1.00 90.94 168 GLN A C 1
ATOM 1316 O O . GLN A 1 168 ? 7.525 8.388 -16.005 1.00 90.94 168 GLN A O 1
ATOM 1321 N N . LEU A 1 169 ? 7.734 8.679 -13.781 1.00 91.19 169 LEU A N 1
ATOM 1322 C CA . LEU A 1 169 ? 7.294 7.353 -13.359 1.00 91.19 169 LEU A CA 1
ATOM 1323 C C . LEU A 1 169 ? 5.960 7.512 -12.634 1.00 91.19 169 LEU A C 1
ATOM 1325 O O . LEU A 1 169 ? 5.882 8.272 -11.674 1.00 91.19 169 LEU A O 1
ATOM 1329 N N . LYS A 1 170 ? 4.945 6.752 -13.046 1.00 92.44 170 LYS A N 1
ATOM 1330 C CA . LYS A 1 170 ? 3.670 6.631 -12.335 1.00 92.44 170 LYS A CA 1
ATOM 1331 C C . LYS A 1 170 ? 3.408 5.179 -11.964 1.00 92.44 170 LYS A C 1
ATOM 1333 O O . LYS A 1 170 ? 3.229 4.350 -12.853 1.00 92.44 170 LYS A O 1
ATOM 1338 N N . GLY A 1 171 ? 3.349 4.881 -10.671 1.00 92.69 171 GLY A N 1
ATOM 1339 C CA . GLY A 1 171 ? 2.939 3.582 -10.134 1.00 92.69 171 GLY A CA 1
ATOM 1340 C C . GLY A 1 171 ? 1.505 3.603 -9.599 1.00 92.69 171 GLY A C 1
ATOM 1341 O O . GLY A 1 171 ? 1.047 4.641 -9.122 1.00 92.69 171 GLY A O 1
ATOM 1342 N N . SER A 1 172 ? 0.801 2.471 -9.653 1.00 93.06 172 SER A N 1
ATOM 1343 C CA . SER A 1 172 ? -0.501 2.275 -9.004 1.00 93.06 172 SER A CA 1
ATOM 1344 C C . SER A 1 172 ? -0.592 0.933 -8.281 1.00 93.06 172 SER A C 1
ATOM 1346 O O . SER A 1 172 ? -0.201 -0.115 -8.811 1.00 93.06 172 SER A O 1
ATOM 1348 N N . TRP A 1 173 ? -1.151 0.971 -7.072 1.00 93.88 173 TRP A N 1
ATOM 1349 C CA . TRP A 1 173 ? -1.313 -0.185 -6.197 1.00 93.88 173 TRP A CA 1
ATOM 1350 C C . TRP A 1 173 ? -2.753 -0.302 -5.743 1.00 93.88 173 TRP A C 1
ATOM 1352 O O . TRP A 1 173 ? -3.207 0.493 -4.914 1.00 93.88 173 TRP A O 1
ATOM 1362 N N . PRO A 1 174 ? -3.453 -1.323 -6.242 1.00 88.75 174 PRO A N 1
ATOM 1363 C CA . PRO A 1 174 ? -4.743 -1.639 -5.705 1.00 88.75 174 PRO A CA 1
ATOM 1364 C C . PRO A 1 174 ? -4.665 -2.285 -4.329 1.00 88.75 174 PRO A C 1
ATOM 1366 O O . PRO A 1 174 ? -3.811 -3.147 -4.074 1.00 88.75 174 PRO A O 1
ATOM 1369 N N . CYS A 1 175 ? -5.604 -1.916 -3.465 1.00 90.06 175 CYS A N 1
ATOM 1370 C CA . CYS A 1 175 ? -5.833 -2.599 -2.195 1.00 90.06 175 CYS A CA 1
ATOM 1371 C C . CYS A 1 175 ? -7.232 -3.203 -2.203 1.00 90.06 175 CYS A C 1
ATOM 1373 O O . CYS A 1 175 ? -8.204 -2.538 -1.861 1.00 90.06 175 CYS A O 1
ATOM 1375 N N . TYR A 1 176 ? -7.333 -4.461 -2.629 1.00 86.62 176 TYR A N 1
ATOM 1376 C CA . TYR A 1 176 ? -8.608 -5.161 -2.767 1.00 86.62 176 TYR A CA 1
ATOM 1377 C C . TYR A 1 176 ? -9.186 -5.533 -1.405 1.00 86.62 176 TYR A C 1
ATOM 1379 O O . TYR A 1 176 ? -8.725 -6.482 -0.761 1.00 86.62 176 TYR A O 1
ATOM 1387 N N . MET A 1 177 ? -10.239 -4.831 -0.996 1.00 85.50 177 MET A N 1
ATOM 1388 C CA . MET A 1 177 ? -10.796 -4.974 0.342 1.00 85.50 177 MET A CA 1
ATOM 1389 C C . MET A 1 177 ? -12.051 -5.832 0.350 1.00 85.50 177 MET A C 1
ATOM 1391 O O . MET A 1 177 ? -12.983 -5.624 -0.416 1.00 85.50 177 MET A O 1
ATOM 1395 N N . ASN A 1 178 ? -12.120 -6.765 1.290 1.00 83.19 178 ASN A N 1
ATOM 1396 C CA . ASN A 1 178 ? -13.334 -7.487 1.646 1.00 83.19 178 ASN A CA 1
ATOM 1397 C C . ASN A 1 178 ? -14.183 -6.647 2.624 1.00 83.19 178 ASN A C 1
ATOM 1399 O O . ASN A 1 178 ? -14.441 -7.053 3.764 1.00 83.19 178 ASN A O 1
ATOM 1403 N N . ALA A 1 179 ? -14.554 -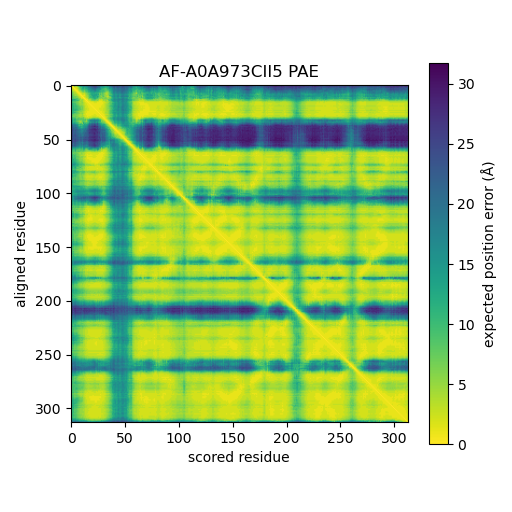5.438 2.195 1.00 68.88 179 ALA A N 1
ATOM 1404 C CA . ALA A 1 179 ? -15.202 -4.397 2.994 1.00 68.88 179 ALA A CA 1
ATOM 1405 C C . ALA A 1 179 ? -16.623 -4.124 2.478 1.00 68.88 179 ALA A C 1
ATOM 1407 O O . ALA A 1 179 ? -16.901 -3.107 1.850 1.00 68.88 179 ALA A O 1
ATOM 1408 N N . TYR A 1 180 ? -17.529 -5.072 2.720 1.00 66.56 180 TYR A N 1
ATOM 1409 C CA . TYR A 1 180 ? -18.905 -5.007 2.222 1.00 66.56 180 TYR A CA 1
ATOM 1410 C C . TYR A 1 180 ? -19.801 -3.993 2.946 1.00 66.56 180 TYR A C 1
ATOM 1412 O O . TYR A 1 180 ? -20.908 -3.712 2.494 1.00 66.56 180 TYR A O 1
ATOM 1420 N N . ASP A 1 181 ? -19.369 -3.512 4.106 1.00 74.56 181 ASP A N 1
ATOM 1421 C CA . ASP A 1 181 ? -20.188 -2.759 5.050 1.00 74.56 181 ASP A CA 1
ATOM 1422 C C . ASP A 1 181 ? -19.970 -1.239 4.994 1.00 74.56 181 ASP A C 1
ATOM 1424 O O . ASP A 1 181 ? -20.930 -0.488 5.183 1.00 74.56 181 ASP A O 1
ATOM 1428 N N . ASP A 1 182 ? -18.765 -0.782 4.651 1.00 82.81 182 ASP A N 1
ATOM 1429 C CA . ASP A 1 182 ? -18.494 0.602 4.266 1.00 82.81 182 ASP A CA 1
ATOM 1430 C C . ASP A 1 182 ? -17.476 0.617 3.125 1.00 82.81 182 ASP A C 1
ATOM 1432 O O . ASP A 1 182 ? -16.312 0.261 3.299 1.00 82.81 182 ASP A O 1
ATOM 1436 N N . VAL A 1 183 ? -17.930 1.005 1.934 1.00 82.44 183 VAL A N 1
ATOM 1437 C CA . VAL A 1 183 ? -17.072 1.038 0.742 1.00 82.44 183 VAL A CA 1
ATOM 1438 C C . VAL A 1 183 ? -16.223 2.306 0.671 1.00 82.44 183 VAL A C 1
ATOM 1440 O O . VAL A 1 183 ? -15.314 2.395 -0.158 1.00 82.44 183 VAL A O 1
ATOM 1443 N N . ARG A 1 184 ? -16.520 3.296 1.523 1.00 88.88 184 ARG A N 1
ATOM 1444 C CA . ARG A 1 184 ? -15.875 4.602 1.478 1.00 88.88 184 ARG A CA 1
ATOM 1445 C C . ARG A 1 184 ? -14.461 4.545 2.021 1.00 88.88 184 ARG A C 1
ATOM 1447 O O . ARG A 1 184 ? -14.146 3.798 2.947 1.00 88.88 184 ARG A O 1
ATOM 1454 N N . PHE A 1 185 ? -13.636 5.425 1.477 1.00 93.75 185 PHE A N 1
ATOM 1455 C CA . PHE A 1 185 ? -12.302 5.689 1.986 1.00 93.75 185 PHE A CA 1
ATOM 1456 C C . PHE A 1 185 ? -12.214 7.128 2.476 1.00 93.75 185 PHE A C 1
ATOM 1458 O O . PHE A 1 185 ? -12.470 8.064 1.723 1.00 93.75 185 PHE A O 1
ATOM 1465 N N . HIS A 1 186 ? -11.873 7.312 3.740 1.00 96.69 186 HIS A N 1
ATOM 1466 C CA . HIS A 1 186 ? -11.794 8.609 4.390 1.00 96.69 186 HIS A CA 1
ATOM 1467 C C . HIS A 1 186 ? -10.370 9.152 4.334 1.00 96.69 186 HIS A C 1
ATOM 1469 O O . HIS A 1 186 ? -9.416 8.430 4.620 1.00 96.69 186 HIS A O 1
ATOM 1475 N N . TYR A 1 187 ? -10.224 10.430 4.003 1.00 98.12 187 TYR A N 1
ATOM 1476 C CA . TYR A 1 187 ? -8.925 11.091 3.896 1.00 98.12 187 TYR A CA 1
ATOM 1477 C C . TYR A 1 187 ? -9.016 12.553 4.361 1.00 98.12 187 TYR A C 1
ATOM 1479 O O . TYR A 1 187 ? -10.094 13.154 4.298 1.00 98.12 187 TYR A O 1
ATOM 1487 N N . PRO A 1 188 ? -7.915 13.147 4.841 1.00 98.06 188 PRO A N 1
ATOM 1488 C CA . PRO A 1 188 ? -7.872 14.557 5.191 1.00 98.06 188 PRO A CA 1
ATOM 1489 C C . PRO A 1 188 ? -7.762 15.407 3.916 1.00 98.06 188 PRO A C 1
ATOM 1491 O O . PRO A 1 188 ? -6.804 15.289 3.151 1.00 98.06 188 PRO A O 1
ATOM 1494 N N . GLN A 1 189 ? -8.745 16.276 3.695 1.00 98.06 189 GLN A N 1
ATOM 1495 C CA . GLN A 1 189 ? -8.844 17.194 2.563 1.00 98.06 189 GLN A CA 1
ATOM 1496 C C . GLN A 1 189 ? -8.611 18.637 3.023 1.00 98.06 189 GLN A C 1
ATOM 1498 O O . GLN A 1 189 ? -9.228 19.082 3.989 1.00 98.06 189 GLN A O 1
ATOM 1503 N N . GLY A 1 190 ? -7.774 19.382 2.302 1.00 97.50 190 GLY A N 1
ATOM 1504 C CA . GLY A 1 190 ? -7.442 20.779 2.578 1.00 97.50 190 GLY A CA 1
ATOM 1505 C C . GLY A 1 190 ? -5.941 21.047 2.484 1.00 97.50 190 GLY A C 1
ATOM 1506 O O . GLY A 1 190 ? -5.239 20.425 1.687 1.00 97.50 190 GLY A O 1
ATOM 1507 N N . SER A 1 191 ? -5.447 21.978 3.299 1.00 96.06 191 SER A N 1
ATOM 1508 C CA . SER A 1 191 ? -4.011 22.185 3.516 1.00 96.06 191 SER A CA 1
ATOM 1509 C C . SER A 1 191 ? -3.568 21.564 4.841 1.00 96.06 191 SER A C 1
ATOM 1511 O O . SER A 1 191 ? -4.391 21.188 5.671 1.00 96.06 191 SER A O 1
ATOM 1513 N N . ALA A 1 192 ? -2.259 21.484 5.080 1.00 93.19 192 ALA A N 1
ATOM 1514 C CA . ALA A 1 192 ? -1.740 20.987 6.355 1.00 93.19 192 ALA A CA 1
ATOM 1515 C C . ALA A 1 192 ? -2.222 21.821 7.565 1.00 93.19 192 ALA A C 1
ATOM 1517 O O . ALA A 1 192 ? -2.339 21.298 8.672 1.00 93.19 192 ALA A O 1
ATOM 1518 N N . GLU A 1 193 ? -2.511 23.108 7.357 1.00 96.25 193 GLU A N 1
ATOM 1519 C CA . GLU A 1 193 ? -2.965 24.053 8.382 1.00 96.25 193 GLU A CA 1
ATOM 1520 C C . GLU A 1 193 ? -4.490 24.107 8.542 1.00 96.25 193 GLU A C 1
ATOM 1522 O O . GLU A 1 193 ? -4.966 24.457 9.622 1.00 96.25 193 GLU A O 1
ATOM 1527 N N . ASP A 1 194 ? -5.244 23.792 7.486 1.00 97.06 194 ASP A N 1
ATOM 1528 C CA . ASP A 1 194 ? -6.707 23.867 7.450 1.00 97.06 194 ASP A CA 1
ATOM 1529 C C . ASP A 1 194 ? -7.269 22.710 6.616 1.00 97.06 194 ASP A C 1
ATOM 1531 O O . ASP A 1 194 ? -7.305 22.756 5.382 1.00 97.06 194 ASP A O 1
ATOM 1535 N N . TRP A 1 195 ? -7.660 21.638 7.305 1.00 98.00 195 TRP A N 1
ATOM 1536 C CA . TRP A 1 195 ? -8.173 20.415 6.698 1.00 98.00 195 TRP A CA 1
ATOM 1537 C C . TRP A 1 195 ? -9.391 19.878 7.448 1.00 98.00 195 TRP A C 1
ATOM 1539 O O . TRP A 1 195 ? -9.604 20.145 8.632 1.00 98.00 195 TRP A O 1
ATOM 1549 N N . GLN A 1 196 ? -10.171 19.063 6.746 1.00 97.69 196 GLN A N 1
ATOM 1550 C CA . GLN A 1 196 ? -11.302 18.310 7.280 1.00 97.69 196 GLN A CA 1
ATOM 1551 C C . GLN A 1 196 ? -11.301 16.886 6.722 1.00 97.69 196 GLN A C 1
ATOM 1553 O O . GLN A 1 196 ? -10.713 16.624 5.673 1.00 97.69 196 GLN A O 1
ATOM 1558 N N . TRP A 1 197 ? -11.975 15.959 7.396 1.00 97.62 197 TRP A N 1
ATOM 1559 C CA . TRP A 1 197 ? -12.181 14.623 6.843 1.00 97.62 197 TRP A CA 1
ATOM 1560 C C . TRP A 1 197 ? -13.183 14.665 5.692 1.00 97.62 197 TRP A C 1
ATOM 1562 O O . TRP A 1 197 ? -14.306 15.148 5.838 1.00 97.62 197 TRP A O 1
ATOM 1572 N N . ALA A 1 198 ? -12.765 14.130 4.552 1.00 96.69 198 ALA A N 1
ATOM 1573 C CA . ALA A 1 198 ? -13.592 13.865 3.387 1.00 96.69 198 ALA A CA 1
ATOM 1574 C C . ALA A 1 198 ? -13.659 12.353 3.139 1.00 96.69 198 ALA A C 1
ATOM 1576 O O . ALA A 1 198 ? -12.918 11.576 3.743 1.00 96.69 198 ALA A O 1
ATOM 1577 N N . SER A 1 199 ? -14.549 11.925 2.244 1.00 94.44 199 SER A N 1
ATOM 1578 C CA . SER A 1 199 ? -14.672 10.525 1.835 1.00 94.44 199 SER A CA 1
ATOM 1579 C C . SER A 1 199 ? -14.675 10.385 0.318 1.00 94.44 199 SER A C 1
ATOM 1581 O O . SER A 1 199 ? -15.329 11.160 -0.376 1.00 94.44 199 SER A O 1
ATOM 1583 N N . LEU A 1 200 ? -13.985 9.364 -0.179 1.00 90.69 200 LEU A N 1
ATOM 1584 C CA . LEU A 1 200 ? -14.118 8.829 -1.527 1.00 90.69 200 LEU A CA 1
ATOM 1585 C C . LEU A 1 200 ? -15.136 7.694 -1.538 1.00 90.69 200 LEU A C 1
ATOM 1587 O O . LEU A 1 200 ? -15.198 6.910 -0.590 1.00 90.69 200 LEU A O 1
ATOM 1591 N N . GLY A 1 201 ? -15.871 7.575 -2.639 1.00 83.50 201 GLY A N 1
ATOM 1592 C CA . GLY A 1 201 ? -16.955 6.612 -2.777 1.00 83.50 201 GLY A CA 1
ATOM 1593 C C . GLY A 1 201 ? -18.254 7.085 -2.129 1.00 83.50 201 GLY A C 1
ATOM 1594 O O . GLY A 1 201 ? -18.284 7.985 -1.287 1.00 83.50 201 GLY A O 1
ATOM 1595 N N . GLU A 1 202 ? -19.345 6.448 -2.529 1.00 76.06 202 GLU A N 1
ATOM 1596 C CA . GLU A 1 202 ? -20.669 6.676 -1.962 1.00 76.06 202 GLU A CA 1
ATOM 1597 C C . GLU A 1 202 ? -21.082 5.459 -1.143 1.00 76.06 202 GLU A C 1
ATOM 1599 O O . GLU A 1 202 ? -20.876 4.315 -1.550 1.00 76.06 202 GLU A O 1
ATOM 1604 N N . GLN A 1 203 ? -21.656 5.695 0.038 1.00 71.44 203 GLN A N 1
ATOM 1605 C CA . GLN A 1 203 ? -22.206 4.598 0.822 1.00 71.44 203 GLN A CA 1
ATOM 1606 C C . GLN A 1 203 ? -23.422 4.039 0.072 1.00 71.44 203 GLN A C 1
ATOM 1608 O O . GLN A 1 203 ? -24.351 4.804 -0.197 1.00 71.44 203 GLN A O 1
ATOM 1613 N N . PRO A 1 204 ? -23.461 2.736 -0.254 1.00 63.47 204 PRO A N 1
ATOM 1614 C CA . PRO A 1 204 ? -24.603 2.182 -0.955 1.00 63.47 204 PRO A CA 1
ATOM 1615 C C . PRO A 1 204 ? -25.840 2.247 -0.055 1.00 63.47 204 PRO A C 1
ATOM 1617 O O . PRO A 1 204 ? -25.775 1.912 1.130 1.00 63.47 204 PRO A O 1
ATOM 1620 N N . ASP A 1 205 ? -26.993 2.601 -0.632 1.00 57.09 205 ASP A N 1
ATOM 1621 C CA . ASP A 1 205 ? -28.280 2.657 0.081 1.00 57.09 205 ASP A CA 1
ATOM 1622 C C . ASP A 1 205 ? -28.635 1.329 0.777 1.00 57.09 205 ASP A C 1
ATOM 1624 O O . ASP A 1 205 ? -29.459 1.296 1.696 1.00 57.09 205 ASP A O 1
ATOM 1628 N N . ARG A 1 206 ? -28.067 0.208 0.301 1.00 51.12 206 ARG A N 1
ATOM 1629 C CA . ARG A 1 206 ? -28.277 -1.151 0.816 1.00 51.12 206 ARG A CA 1
ATOM 1630 C C . ARG A 1 206 ? -27.033 -2.007 0.568 1.00 51.12 206 ARG A C 1
ATOM 1632 O O . ARG A 1 206 ? -26.579 -2.108 -0.568 1.00 51.12 206 ARG A O 1
ATOM 1639 N N . VAL A 1 207 ? -26.556 -2.713 1.591 1.00 50.81 207 VAL A N 1
ATOM 1640 C CA . VAL A 1 207 ? -25.623 -3.841 1.421 1.00 50.81 207 VAL A CA 1
ATOM 1641 C C . VAL A 1 207 ? -26.452 -5.041 0.951 1.00 50.81 207 VAL A C 1
ATOM 1643 O O . VAL A 1 207 ? -27.122 -5.696 1.749 1.00 50.81 207 VAL A O 1
ATOM 1646 N N . VAL A 1 208 ? -26.526 -5.269 -0.362 1.00 43.28 208 VAL A N 1
ATOM 1647 C CA . VAL A 1 208 ? -27.400 -6.304 -0.940 1.00 43.28 208 VAL A CA 1
ATOM 1648 C C . VAL A 1 208 ? -26.698 -7.664 -0.916 1.00 43.28 208 VAL A C 1
ATOM 1650 O O . VAL A 1 208 ? -25.680 -7.863 -1.570 1.00 43.28 208 VAL A O 1
ATOM 1653 N N . GLY A 1 209 ? -27.272 -8.619 -0.179 1.00 40.16 209 GLY A N 1
ATOM 1654 C CA . GLY A 1 209 ? -26.842 -10.022 -0.112 1.00 40.16 209 GLY A CA 1
ATOM 1655 C C . GLY A 1 209 ? -27.486 -10.963 -1.144 1.00 40.16 209 GLY A C 1
ATOM 1656 O O . GLY A 1 209 ? -27.288 -12.169 -1.048 1.00 40.16 209 GLY A O 1
ATOM 1657 N N . GLU A 1 210 ? -28.262 -10.458 -2.111 1.00 36.44 210 GLU A N 1
ATOM 1658 C CA . GLU A 1 210 ? -28.866 -11.279 -3.173 1.00 36.44 210 GLU A CA 1
ATOM 1659 C C . GLU A 1 210 ? -28.541 -10.748 -4.578 1.00 36.44 210 GLU A C 1
ATOM 1661 O O . GLU A 1 210 ? -28.712 -9.574 -4.894 1.00 36.44 210 GLU A O 1
ATOM 1666 N N . SER A 1 211 ? -28.091 -11.644 -5.453 1.00 44.44 211 SER A N 1
ATOM 1667 C CA .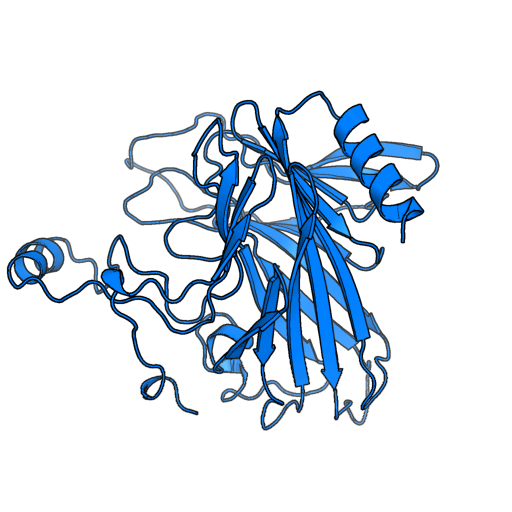 SER A 1 211 ? -27.568 -11.385 -6.801 1.00 44.44 211 SER A CA 1
ATOM 1668 C C . SER A 1 211 ? -28.637 -11.120 -7.877 1.00 44.44 211 SER A C 1
ATOM 1670 O O . SER A 1 211 ? -28.442 -11.444 -9.049 1.00 44.44 211 SER A O 1
ATOM 1672 N N . VAL A 1 212 ? -29.776 -10.512 -7.531 1.00 39.94 212 VAL A N 1
ATOM 1673 C CA . VAL A 1 212 ? -30.868 -10.283 -8.494 1.00 39.94 212 VAL A CA 1
ATOM 1674 C C . VAL A 1 212 ? -30.894 -8.827 -8.963 1.00 39.94 212 VAL A C 1
ATOM 1676 O O . VAL A 1 212 ? -31.332 -7.937 -8.243 1.00 39.94 212 VAL A O 1
ATOM 1679 N N . GLY A 1 213 ? -30.461 -8.591 -10.206 1.00 45.47 213 GLY A N 1
ATOM 1680 C CA . GLY A 1 213 ? -30.610 -7.295 -10.887 1.00 45.47 213 GLY A CA 1
ATOM 1681 C C . GLY A 1 213 ? -29.514 -6.262 -10.608 1.00 45.47 213 GLY A C 1
ATOM 1682 O O . GLY A 1 213 ? -29.702 -5.088 -10.922 1.00 45.47 213 GLY A O 1
ATOM 1683 N N . PHE A 1 214 ? -28.380 -6.676 -10.038 1.00 49.41 214 PHE A N 1
ATOM 1684 C CA . PHE A 1 214 ? -27.246 -5.785 -9.801 1.00 49.41 214 PHE A CA 1
ATOM 1685 C C . PHE A 1 214 ? -26.601 -5.345 -11.126 1.00 49.41 214 PHE A C 1
ATOM 1687 O O . PHE A 1 214 ? -26.241 -6.182 -11.954 1.00 49.41 214 PHE A O 1
ATOM 1694 N N . THR A 1 215 ? -26.464 -4.032 -11.329 1.00 54.78 215 THR A N 1
ATOM 1695 C CA . THR A 1 215 ? -25.712 -3.458 -12.454 1.00 54.78 215 THR A CA 1
ATOM 1696 C C . THR A 1 215 ? -24.303 -3.161 -11.972 1.00 54.78 215 THR A C 1
ATOM 1698 O O . THR A 1 215 ? -24.135 -2.484 -10.964 1.00 54.78 215 THR A O 1
ATOM 1701 N N . PHE A 1 216 ? -23.301 -3.679 -12.678 1.00 55.84 216 PHE A N 1
ATOM 1702 C CA . PHE A 1 216 ? -21.903 -3.379 -12.396 1.00 55.84 216 PHE A CA 1
ATOM 1703 C C . PHE A 1 216 ? -21.653 -1.882 -12.612 1.00 55.84 216 PHE A C 1
ATOM 1705 O O . PHE A 1 216 ? -21.780 -1.400 -13.739 1.00 55.84 216 PHE A O 1
ATOM 1712 N N . LEU A 1 217 ? -21.341 -1.163 -11.535 1.00 61.03 217 LEU A N 1
ATOM 1713 C CA . LEU A 1 217 ? -20.872 0.217 -11.594 1.00 61.03 217 LEU A CA 1
ATOM 1714 C C . LEU A 1 217 ? -19.366 0.207 -11.351 1.00 61.03 217 LEU A C 1
ATOM 1716 O O . LEU A 1 217 ? -18.898 -0.399 -10.386 1.00 61.03 217 LEU A O 1
ATOM 1720 N N . ASP A 1 218 ? -18.634 0.820 -12.275 1.00 69.06 218 ASP A N 1
ATOM 1721 C CA . ASP A 1 218 ? -17.186 0.994 -12.207 1.00 69.06 218 ASP A CA 1
ATOM 1722 C C . ASP A 1 218 ? -16.892 2.467 -11.940 1.00 69.06 218 ASP A C 1
ATOM 1724 O O . ASP A 1 218 ? -16.366 3.196 -12.782 1.00 69.06 218 ASP A O 1
ATOM 1728 N N . ASP A 1 219 ? -17.357 2.927 -10.781 1.00 78.75 219 ASP A N 1
ATOM 1729 C CA . ASP A 1 219 ? -17.168 4.311 -10.382 1.00 78.75 219 ASP A CA 1
ATOM 1730 C C . ASP A 1 219 ? -15.756 4.494 -9.830 1.00 78.75 219 ASP A C 1
ATOM 1732 O O . ASP A 1 219 ? -15.284 3.712 -8.992 1.00 78.75 219 ASP A O 1
ATOM 1736 N N . TYR A 1 220 ? -15.109 5.545 -10.326 1.00 84.56 220 TYR A N 1
ATOM 1737 C CA . TYR A 1 220 ? -13.736 5.922 -10.031 1.00 84.56 220 TYR A CA 1
ATOM 1738 C C . TYR A 1 220 ? -13.722 7.270 -9.308 1.00 84.56 220 TYR A C 1
ATOM 1740 O O . TYR A 1 220 ? -14.173 8.280 -9.851 1.00 84.56 220 TYR A O 1
ATOM 1748 N N . TYR A 1 221 ? -13.179 7.289 -8.093 1.00 89.44 221 TYR A N 1
ATOM 1749 C CA . TYR A 1 221 ? -13.110 8.476 -7.241 1.00 89.44 221 TYR A CA 1
ATOM 1750 C C . TYR A 1 221 ? -11.656 8.810 -6.934 1.00 89.44 221 TYR A C 1
ATOM 1752 O O . TYR A 1 221 ? -10.921 7.949 -6.468 1.00 89.44 221 TYR A O 1
ATOM 1760 N N . THR A 1 222 ? -11.237 10.055 -7.129 1.00 93.31 222 THR A N 1
ATOM 1761 C CA . THR A 1 222 ? -9.888 10.522 -6.772 1.00 93.31 222 THR A CA 1
ATOM 1762 C C . THR A 1 222 ? -9.950 11.520 -5.639 1.00 93.31 222 THR A C 1
ATOM 1764 O O . THR A 1 222 ? -10.908 12.287 -5.549 1.00 93.31 222 THR A O 1
ATOM 1767 N N . VAL A 1 223 ? -8.910 11.554 -4.809 1.00 93.62 223 VAL A N 1
ATOM 1768 C CA . VAL A 1 223 ? -8.747 12.644 -3.843 1.00 93.62 223 VAL A CA 1
ATOM 1769 C C . VAL A 1 223 ? -8.679 14.002 -4.535 1.00 93.62 223 VAL A C 1
ATOM 1771 O O . VAL A 1 223 ? -8.138 14.145 -5.631 1.00 93.62 223 VAL A O 1
ATOM 1774 N N . GLU A 1 224 ? -9.189 15.015 -3.848 1.00 93.12 224 GLU A N 1
ATOM 1775 C CA . GLU A 1 224 ? -9.002 16.418 -4.195 1.00 93.12 224 GLU A CA 1
ATOM 1776 C C . GLU A 1 224 ? -8.325 17.106 -3.012 1.00 93.12 224 GLU A C 1
ATOM 1778 O O . GLU A 1 224 ? -8.837 17.029 -1.896 1.00 93.12 224 GLU A O 1
ATOM 1783 N N . ASN A 1 225 ? -7.200 17.792 -3.245 1.00 94.69 225 ASN A N 1
ATOM 1784 C CA . ASN A 1 225 ? -6.449 18.525 -2.216 1.00 94.69 225 ASN A CA 1
ATOM 1785 C C . ASN A 1 225 ? -6.179 17.680 -0.957 1.00 94.69 225 ASN A C 1
ATOM 1787 O O . ASN A 1 225 ? -6.575 18.044 0.147 1.00 94.69 225 ASN A O 1
ATOM 1791 N N . GLN A 1 226 ? -5.543 16.521 -1.125 1.00 97.19 226 GLN A N 1
ATOM 1792 C CA . GLN A 1 226 ? -5.169 15.652 -0.013 1.00 97.19 226 GLN A CA 1
ATOM 1793 C C . GLN A 1 226 ? -4.154 16.362 0.904 1.00 97.19 226 GLN A C 1
ATOM 1795 O O . GLN A 1 226 ? -3.016 16.602 0.503 1.00 97.19 226 GLN A O 1
ATOM 1800 N N . ALA A 1 227 ? -4.559 16.678 2.136 1.00 98.00 227 ALA A N 1
ATOM 1801 C CA . ALA A 1 227 ? -3.741 17.432 3.088 1.00 98.00 227 ALA A CA 1
ATOM 1802 C C . ALA A 1 227 ? -2.576 16.599 3.646 1.00 98.00 227 ALA A C 1
ATOM 1804 O O . ALA A 1 227 ? -1.481 17.116 3.860 1.00 98.00 227 ALA A O 1
ATOM 1805 N N . PHE A 1 228 ? -2.806 15.299 3.852 1.00 98.19 228 PHE A N 1
ATOM 1806 C CA . PHE A 1 228 ? -1.793 14.346 4.302 1.00 98.19 228 PHE A CA 1
ATOM 1807 C C . PHE A 1 228 ? -1.898 13.048 3.500 1.00 98.19 228 PHE A C 1
ATOM 1809 O O . PHE A 1 228 ? -3.017 12.623 3.209 1.00 98.19 228 PHE A O 1
ATOM 1816 N N . PRO A 1 229 ? -0.774 12.384 3.181 1.00 97.62 229 PRO A N 1
ATOM 1817 C CA . PRO A 1 229 ? -0.747 11.097 2.489 1.00 97.62 229 PRO A CA 1
ATOM 1818 C C . PRO A 1 229 ? -1.163 9.948 3.409 1.00 97.62 229 PRO A C 1
ATOM 1820 O O . PRO A 1 229 ? -0.414 9.010 3.670 1.00 97.62 229 PRO A O 1
ATOM 1823 N N . MET A 1 230 ? -2.371 10.043 3.951 1.00 98.31 230 MET A N 1
ATOM 1824 C CA . MET A 1 230 ? -2.943 9.051 4.838 1.00 98.31 230 MET A CA 1
ATOM 1825 C C . MET A 1 230 ? -4.467 9.011 4.697 1.00 98.31 230 MET A C 1
ATOM 1827 O O . MET A 1 230 ? -5.097 9.998 4.329 1.00 98.31 230 MET A O 1
ATOM 1831 N N . GLY A 1 231 ? -5.062 7.860 4.973 1.00 97.81 231 GLY A N 1
ATOM 1832 C CA . GLY A 1 231 ? -6.505 7.689 5.000 1.00 97.81 231 GLY A CA 1
ATOM 1833 C C . GLY A 1 231 ? -6.897 6.360 5.623 1.00 97.81 231 GLY A C 1
ATOM 1834 O O . GLY A 1 231 ? -6.041 5.549 5.990 1.00 97.81 231 GLY A O 1
ATOM 1835 N N . TYR A 1 232 ? -8.193 6.134 5.778 1.00 97.69 232 TYR A N 1
ATOM 1836 C CA . TYR A 1 232 ? -8.707 4.911 6.375 1.00 97.69 232 TYR A CA 1
ATOM 1837 C C . TYR A 1 232 ? -10.025 4.477 5.749 1.00 97.69 232 TYR A C 1
ATOM 1839 O O . TYR A 1 232 ? -10.823 5.294 5.300 1.00 97.69 232 TYR A O 1
ATOM 1847 N N . GLY A 1 233 ? -10.283 3.177 5.779 1.00 94.81 233 GLY A N 1
ATOM 1848 C CA . GLY A 1 233 ? -11.595 2.623 5.474 1.00 94.81 233 GLY A CA 1
ATOM 1849 C C . GLY A 1 233 ? -12.135 1.821 6.655 1.00 94.81 233 GLY A C 1
ATOM 1850 O O . GLY A 1 233 ? -11.372 1.274 7.463 1.00 94.81 233 GLY A O 1
ATOM 1851 N N . ARG A 1 234 ? -13.461 1.803 6.803 1.00 92.75 234 ARG A N 1
ATOM 1852 C CA . ARG A 1 234 ? -14.152 1.178 7.940 1.00 92.75 234 ARG A CA 1
ATOM 1853 C C . ARG A 1 234 ? -14.579 -0.242 7.589 1.00 92.75 234 ARG A C 1
ATOM 1855 O O . ARG A 1 234 ? -15.085 -0.497 6.505 1.00 92.75 234 ARG A O 1
ATOM 1862 N N . ILE A 1 235 ? -14.352 -1.160 8.526 1.00 89.38 235 ILE A N 1
ATOM 1863 C CA . ILE A 1 235 ? -14.723 -2.572 8.419 1.00 89.38 235 ILE A CA 1
ATOM 1864 C C . ILE A 1 235 ? -15.264 -2.995 9.787 1.00 89.38 235 ILE A C 1
ATOM 1866 O O . ILE A 1 235 ? -14.518 -3.254 10.726 1.00 89.38 235 ILE A O 1
ATOM 1870 N N . GLY A 1 236 ? -16.580 -2.975 9.940 1.00 88.69 236 GLY A N 1
ATOM 1871 C CA . GLY A 1 236 ? -17.300 -3.191 11.183 1.00 88.69 236 GLY A CA 1
ATOM 1872 C C . GLY A 1 236 ? -16.862 -2.194 12.252 1.00 88.69 236 GLY A C 1
ATOM 1873 O O . GLY A 1 236 ? -16.890 -0.974 12.071 1.00 88.69 236 GLY A O 1
ATOM 1874 N N . ASP A 1 237 ? -16.395 -2.720 13.377 1.00 94.31 237 ASP A N 1
ATOM 1875 C CA . ASP A 1 237 ? -15.869 -1.921 14.485 1.00 94.31 237 ASP A CA 1
ATOM 1876 C C . ASP A 1 237 ? -14.374 -1.584 14.328 1.00 94.31 237 ASP A C 1
ATOM 1878 O O . ASP A 1 237 ? -13.795 -0.940 15.199 1.00 94.31 237 ASP A O 1
ATOM 1882 N N . TYR A 1 238 ? -13.759 -1.938 13.195 1.00 96.06 238 TYR A N 1
ATOM 1883 C CA . TYR A 1 238 ? -12.336 -1.753 12.905 1.00 96.06 238 TYR A CA 1
ATOM 1884 C C . TYR A 1 238 ? -12.092 -0.740 11.787 1.00 96.06 238 TYR A C 1
ATOM 1886 O O . TYR A 1 238 ? -12.967 -0.428 10.973 1.00 96.06 238 TYR A O 1
ATOM 1894 N N . ALA A 1 239 ? -10.887 -0.189 11.750 1.00 96.38 239 ALA A N 1
ATOM 1895 C CA . ALA A 1 239 ? -10.421 0.624 10.641 1.00 96.38 239 ALA A CA 1
ATOM 1896 C C . ALA A 1 239 ? -9.117 0.049 10.105 1.00 96.38 239 ALA A C 1
ATOM 1898 O O . ALA A 1 239 ? -8.198 -0.237 10.875 1.00 96.38 239 ALA A O 1
ATOM 1899 N N . MET A 1 240 ? -9.040 -0.081 8.783 1.00 96.94 240 MET A N 1
ATOM 1900 C CA . MET A 1 240 ? -7.759 -0.222 8.108 1.00 96.94 240 MET A CA 1
ATOM 1901 C C . MET A 1 240 ? -7.253 1.178 7.788 1.00 96.94 240 MET A C 1
ATOM 1903 O O . MET A 1 240 ? -7.972 1.952 7.160 1.00 96.94 240 MET A O 1
ATOM 1907 N N . THR A 1 241 ? -6.034 1.499 8.206 1.00 98.06 241 THR A N 1
ATOM 1908 C CA . THR A 1 241 ? -5.387 2.780 7.891 1.00 98.06 241 THR A CA 1
ATOM 1909 C C . THR A 1 241 ? -4.245 2.540 6.923 1.00 98.06 241 THR A C 1
ATOM 1911 O O . THR A 1 241 ? -3.467 1.611 7.123 1.00 98.06 241 THR A O 1
ATOM 1914 N N . LEU A 1 242 ? -4.129 3.391 5.909 1.00 98.38 242 LEU A N 1
ATOM 1915 C CA . LEU A 1 242 ? -2.961 3.505 5.043 1.00 98.38 242 LEU A CA 1
ATOM 1916 C C . LEU A 1 242 ? -2.325 4.869 5.272 1.00 98.38 242 LEU A C 1
ATOM 1918 O O . LEU A 1 242 ? -3.020 5.882 5.310 1.00 98.38 242 LEU A O 1
ATOM 1922 N N . MET A 1 243 ? -1.009 4.899 5.424 1.00 98.38 243 MET A N 1
ATOM 1923 C CA . MET A 1 243 ? -0.247 6.132 5.586 1.00 98.38 243 MET A CA 1
ATOM 1924 C C . MET A 1 243 ? 1.098 6.023 4.882 1.00 98.38 243 MET A C 1
ATOM 1926 O O . MET A 1 243 ? 1.692 4.947 4.869 1.00 98.38 243 MET A O 1
ATOM 1930 N N . PHE A 1 244 ? 1.569 7.129 4.314 1.00 98.62 244 PHE A N 1
ATOM 1931 C CA . PHE A 1 244 ? 2.819 7.214 3.566 1.00 98.62 244 PHE A CA 1
ATOM 1932 C C . PHE A 1 244 ? 3.664 8.389 4.050 1.00 98.62 244 PHE A C 1
ATOM 1934 O O . PHE A 1 244 ? 3.158 9.339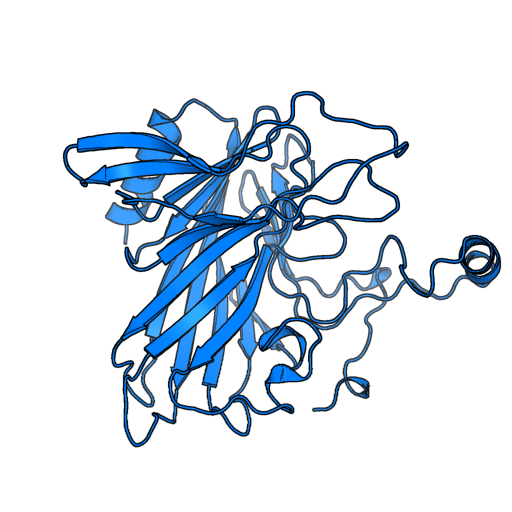 4.641 1.00 98.62 244 PHE A O 1
ATOM 1941 N N . ASP A 1 245 ? 4.968 8.309 3.826 1.00 98.06 245 ASP A N 1
ATOM 1942 C CA . ASP A 1 245 ? 5.912 9.372 4.173 1.00 98.06 245 ASP A CA 1
ATOM 1943 C C . ASP A 1 245 ? 6.155 10.367 3.031 1.00 98.06 245 ASP A C 1
ATOM 1945 O O . ASP A 1 245 ? 6.780 11.407 3.240 1.00 98.06 245 ASP A O 1
ATOM 1949 N N . ASP A 1 246 ? 5.670 10.042 1.835 1.00 97.62 246 ASP A N 1
ATOM 1950 C CA . ASP A 1 246 ? 5.803 10.845 0.631 1.00 97.62 246 ASP A CA 1
ATOM 1951 C C . ASP A 1 246 ? 4.447 11.488 0.284 1.00 97.62 246 ASP A C 1
ATOM 1953 O O . ASP A 1 246 ? 3.477 10.773 0.003 1.00 97.62 246 ASP A O 1
ATOM 1957 N N . PRO A 1 247 ? 4.346 12.831 0.273 1.00 96.12 247 PRO A N 1
ATOM 1958 C CA . PRO A 1 247 ? 3.111 13.534 -0.075 1.00 96.12 247 PRO A CA 1
ATOM 1959 C C . PRO A 1 247 ? 2.682 13.340 -1.541 1.00 96.12 247 PRO A C 1
ATOM 1961 O O . PRO A 1 247 ? 1.539 13.635 -1.890 1.00 96.12 247 PRO A O 1
ATOM 1964 N N . SER A 1 248 ? 3.569 12.832 -2.401 1.00 96.62 248 SER A N 1
ATOM 1965 C CA . SER A 1 248 ? 3.288 12.526 -3.810 1.00 96.62 248 SER A CA 1
ATOM 1966 C C . SER A 1 248 ? 2.415 11.279 -3.978 1.00 96.62 248 SER A C 1
ATOM 1968 O O . SER A 1 248 ? 1.939 11.009 -5.081 1.00 96.62 248 SER A O 1
ATOM 1970 N N . VAL A 1 249 ? 2.189 10.510 -2.905 1.00 97.94 249 VAL A N 1
ATOM 1971 C CA . VAL A 1 249 ? 1.224 9.407 -2.906 1.00 97.94 249 VAL A CA 1
ATOM 1972 C C . VAL A 1 249 ? -0.196 9.965 -2.818 1.00 97.94 249 VAL A C 1
ATOM 1974 O O . VAL A 1 249 ? -0.507 10.736 -1.914 1.00 97.94 249 VAL A O 1
ATOM 1977 N N . GLN A 1 250 ? -1.069 9.571 -3.745 1.00 97.50 250 GLN A N 1
ATOM 1978 C CA . GLN A 1 250 ? -2.452 10.056 -3.844 1.00 97.50 250 GLN A CA 1
ATOM 1979 C C . GLN A 1 250 ? -3.432 8.884 -3.898 1.00 97.50 250 GLN A C 1
ATOM 1981 O O . GLN A 1 250 ? -3.250 7.970 -4.712 1.00 97.50 250 GLN A O 1
ATOM 1986 N N . PHE A 1 251 ? -4.476 8.922 -3.065 1.00 97.12 251 PHE A N 1
ATOM 1987 C CA . PHE A 1 251 ? -5.500 7.876 -3.048 1.00 97.12 251 PHE A CA 1
ATOM 1988 C C . PHE A 1 251 ? -6.512 8.006 -4.187 1.00 97.12 251 PHE A C 1
ATOM 1990 O O . PHE A 1 251 ? -6.840 9.093 -4.670 1.00 97.12 251 PHE A O 1
ATOM 1997 N N . PHE A 1 252 ? -7.070 6.868 -4.569 1.00 93.69 252 PHE A N 1
ATOM 1998 C CA . PHE A 1 252 ? -8.272 6.788 -5.379 1.00 93.69 252 PHE A CA 1
ATOM 1999 C C . PHE A 1 252 ? -9.061 5.532 -4.998 1.00 93.69 252 PHE A C 1
ATOM 2001 O O . PHE A 1 252 ? -8.522 4.603 -4.406 1.00 93.69 252 PHE A O 1
ATOM 2008 N N . VAL A 1 253 ? -10.355 5.505 -5.295 1.00 89.31 253 VAL A N 1
ATOM 2009 C CA . VAL A 1 253 ? -11.225 4.362 -5.012 1.00 89.31 253 VAL A CA 1
ATOM 2010 C C . VAL A 1 253 ? -11.862 3.880 -6.297 1.00 89.31 253 VAL A C 1
ATOM 2012 O O . VAL A 1 253 ? -12.439 4.670 -7.045 1.00 89.31 253 VAL A O 1
ATOM 2015 N N . ILE A 1 254 ? -11.790 2.568 -6.503 1.00 82.56 254 ILE A N 1
ATOM 2016 C CA . ILE A 1 254 ? -12.558 1.849 -7.515 1.00 82.56 254 ILE A CA 1
ATOM 2017 C C . ILE A 1 254 ? -13.597 1.002 -6.788 1.00 82.56 254 ILE A C 1
ATOM 2019 O O . ILE A 1 254 ? -13.266 0.154 -5.958 1.00 82.56 254 ILE A O 1
ATOM 2023 N N . THR A 1 255 ? -14.871 1.210 -7.100 1.00 73.44 255 THR A N 1
ATOM 2024 C CA . THR A 1 255 ? -15.987 0.511 -6.429 1.00 73.44 255 THR A CA 1
ATOM 2025 C C . THR A 1 255 ? -16.108 -0.967 -6.810 1.00 73.44 255 THR A C 1
ATOM 2027 O O . THR A 1 255 ? -16.812 -1.726 -6.145 1.00 73.44 255 THR A O 1
ATOM 2030 N N . SER A 1 256 ? -15.395 -1.410 -7.847 1.00 68.50 256 SER A N 1
ATOM 2031 C CA . SER A 1 256 ? -15.487 -2.762 -8.402 1.00 68.50 256 SER A CA 1
ATOM 2032 C C . SER A 1 256 ? -14.331 -3.711 -8.042 1.00 68.50 256 SER A C 1
ATOM 2034 O O . SER A 1 256 ? -14.292 -4.834 -8.549 1.00 68.50 256 SER A O 1
ATOM 2036 N N . GLY A 1 257 ? -13.421 -3.313 -7.144 1.00 58.97 257 GLY A N 1
ATOM 2037 C CA . GLY A 1 257 ? -12.156 -4.006 -6.863 1.00 58.97 257 GLY A CA 1
ATOM 2038 C C . GLY A 1 257 ? -12.237 -5.531 -6.742 1.00 58.97 257 GLY A C 1
ATOM 2039 O O . GLY A 1 257 ? -11.455 -6.254 -7.352 1.00 58.97 257 GLY A O 1
ATOM 2040 N N . GLY A 1 258 ? -13.168 -6.047 -5.945 1.00 58.12 258 GLY A N 1
ATOM 2041 C CA . GLY A 1 258 ? -13.197 -7.466 -5.570 1.00 58.12 258 GLY A CA 1
ATOM 2042 C C . GLY A 1 258 ? -14.361 -8.281 -6.120 1.00 58.12 258 GLY A C 1
ATOM 2043 O O . GLY A 1 258 ? -14.724 -9.278 -5.488 1.00 58.12 258 GLY A O 1
ATOM 2044 N N . HIS A 1 259 ? -15.021 -7.842 -7.195 1.00 60.25 259 HIS A N 1
ATOM 2045 C CA . HIS A 1 259 ? -16.275 -8.466 -7.618 1.00 60.25 259 HIS A CA 1
ATOM 2046 C C . HIS A 1 259 ? -16.096 -9.935 -8.038 1.00 60.25 259 HIS A C 1
ATOM 2048 O O . HIS A 1 259 ? -15.177 -10.298 -8.772 1.00 60.25 259 HIS A O 1
ATOM 2054 N N . THR A 1 260 ? -17.042 -10.780 -7.618 1.00 53.41 260 THR A N 1
ATOM 2055 C CA . THR A 1 260 ? -17.209 -12.128 -8.165 1.00 53.41 260 THR A CA 1
ATOM 2056 C C . THR A 1 260 ? -18.653 -12.324 -8.608 1.00 53.41 260 THR A C 1
ATOM 2058 O O . THR A 1 260 ? -19.552 -11.821 -7.936 1.00 53.41 260 THR A O 1
ATOM 2061 N N . PRO A 1 261 ? -18.917 -13.127 -9.658 1.00 48.12 261 PRO A N 1
ATOM 2062 C CA . PRO A 1 261 ? -20.286 -13.460 -10.069 1.00 48.12 261 PRO A CA 1
ATOM 2063 C C . PRO A 1 261 ? -21.140 -14.079 -8.947 1.00 48.12 261 PRO A C 1
ATOM 2065 O O . PRO A 1 261 ? -22.364 -14.121 -9.041 1.00 48.12 261 PRO A O 1
ATOM 2068 N N . THR A 1 262 ? -20.493 -14.585 -7.89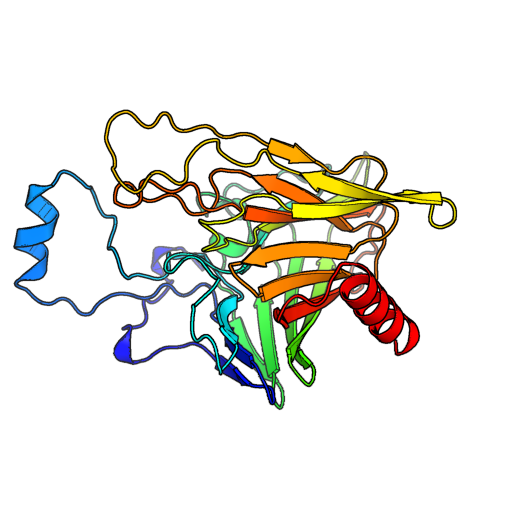3 1.00 48.41 262 THR A N 1
ATOM 2069 C CA . THR A 1 262 ? -21.103 -15.222 -6.723 1.00 48.41 262 THR A CA 1
ATOM 2070 C C . THR A 1 262 ? -21.268 -14.293 -5.516 1.00 48.41 262 THR A C 1
ATOM 2072 O O . THR A 1 262 ? -21.867 -14.715 -4.532 1.00 48.41 262 THR A O 1
ATOM 2075 N N . SER A 1 263 ? -20.760 -13.057 -5.566 1.00 48.50 263 SER A N 1
ATOM 2076 C CA . SER A 1 263 ? -20.917 -12.050 -4.510 1.00 48.50 263 SER A CA 1
ATOM 2077 C C . SER A 1 263 ? -21.677 -10.843 -5.049 1.00 48.50 263 SER A C 1
ATOM 2079 O O . SER A 1 263 ? -21.211 -10.144 -5.947 1.00 48.50 263 SER A O 1
ATOM 2081 N N . SER A 1 264 ? -22.849 -10.577 -4.476 1.00 49.72 264 SER A N 1
ATOM 2082 C CA . SER A 1 264 ? -23.668 -9.396 -4.777 1.00 49.72 264 SER A CA 1
ATOM 2083 C C . SER A 1 264 ? -23.144 -8.110 -4.134 1.00 49.72 264 SER A C 1
ATOM 2085 O O . SER A 1 264 ? -23.768 -7.062 -4.284 1.00 49.72 264 SER A O 1
ATOM 2087 N N . VAL A 1 265 ? -22.019 -8.177 -3.417 1.00 54.22 265 VAL A N 1
ATOM 2088 C CA . VAL A 1 265 ? -21.412 -7.014 -2.776 1.00 54.22 265 VAL A CA 1
ATOM 2089 C C . VAL A 1 265 ? -20.258 -6.479 -3.623 1.00 54.22 265 VAL A C 1
ATOM 2091 O O . VAL A 1 265 ? -19.326 -7.214 -3.962 1.00 54.22 265 VAL A O 1
ATOM 2094 N N . GLN A 1 266 ? -20.322 -5.183 -3.932 1.00 64.25 266 GLN A N 1
ATOM 2095 C CA . GLN A 1 266 ? -19.184 -4.393 -4.390 1.00 64.25 266 GLN A CA 1
ATOM 2096 C C . GLN A 1 266 ? -18.165 -4.259 -3.257 1.00 64.25 266 GLN A C 1
ATOM 2098 O O . GLN A 1 266 ? -18.392 -3.582 -2.260 1.00 64.25 266 GLN A O 1
ATOM 2103 N N . ASN A 1 267 ? -17.050 -4.956 -3.425 1.00 76.50 267 ASN A N 1
ATOM 2104 C CA . ASN A 1 267 ? -15.864 -4.812 -2.600 1.00 76.50 267 ASN A CA 1
ATOM 2105 C C . ASN A 1 267 ? -15.009 -3.687 -3.196 1.00 76.50 267 ASN A C 1
ATOM 2107 O O . ASN A 1 267 ? -14.632 -3.816 -4.369 1.00 76.50 267 ASN A O 1
ATOM 2111 N N . PRO A 1 268 ? -14.697 -2.617 -2.444 1.00 83.00 268 PRO A N 1
ATOM 2112 C CA . PRO A 1 268 ? -13.902 -1.524 -2.973 1.00 83.00 268 PRO A CA 1
ATOM 2113 C C . PRO A 1 268 ? -12.442 -1.950 -3.148 1.00 83.00 268 PRO A C 1
ATOM 2115 O O . PRO A 1 268 ? -11.937 -2.865 -2.487 1.00 83.00 268 PRO A O 1
ATOM 2118 N N . ALA A 1 269 ? -11.753 -1.235 -4.023 1.00 86.69 269 ALA A N 1
ATOM 2119 C CA . ALA A 1 269 ? -10.307 -1.142 -4.023 1.00 86.69 269 ALA A CA 1
ATOM 2120 C C . ALA A 1 269 ? -9.934 0.229 -3.430 1.00 86.69 269 ALA A C 1
ATOM 2122 O O . ALA A 1 269 ? -10.362 1.263 -3.952 1.00 86.69 269 ALA A O 1
ATOM 2123 N N . TRP A 1 270 ? -9.239 0.242 -2.288 1.00 92.75 270 TRP A N 1
ATOM 2124 C CA . TRP A 1 270 ? -8.739 1.471 -1.652 1.00 92.75 270 TRP A CA 1
ATOM 2125 C C . TRP A 1 270 ? -7.318 1.736 -2.126 1.00 92.75 270 TRP A C 1
ATOM 2127 O O . TRP A 1 270 ? -6.330 1.393 -1.476 1.00 92.75 270 TRP A O 1
ATOM 2137 N N . ASP A 1 271 ? -7.233 2.286 -3.321 1.00 93.81 271 ASP A N 1
ATOM 2138 C CA . ASP A 1 271 ? -6.024 2.283 -4.116 1.00 93.81 271 ASP A CA 1
ATOM 2139 C C . ASP A 1 271 ? -5.211 3.550 -3.886 1.00 93.81 271 ASP A C 1
ATOM 2141 O O . ASP A 1 271 ? -5.688 4.569 -3.379 1.00 93.81 271 ASP A O 1
ATOM 2145 N N . PHE A 1 272 ? -3.953 3.502 -4.302 1.00 96.94 272 PHE A N 1
ATOM 2146 C CA . PHE A 1 272 ? -3.127 4.694 -4.370 1.00 96.94 272 PHE A CA 1
ATOM 2147 C C . PHE A 1 272 ? -2.211 4.663 -5.581 1.00 96.94 272 PHE A C 1
ATOM 2149 O O . PHE A 1 272 ? -1.894 3.618 -6.158 1.00 96.94 272 PHE A O 1
ATOM 2156 N N . SER A 1 273 ? -1.788 5.856 -5.975 1.00 96.81 273 SER A N 1
ATOM 2157 C CA . SER A 1 273 ? -0.784 6.070 -7.004 1.00 96.81 273 SER A CA 1
ATOM 2158 C C . SER A 1 273 ? 0.366 6.888 -6.454 1.00 96.81 273 SER A C 1
ATOM 2160 O O . SER A 1 273 ? 0.196 7.649 -5.506 1.00 96.81 273 SER A O 1
ATOM 2162 N N . TRP A 1 274 ? 1.533 6.721 -7.057 1.00 97.38 274 TRP A N 1
ATOM 2163 C CA . TRP A 1 274 ? 2.720 7.501 -6.746 1.00 97.38 274 TRP A CA 1
ATOM 2164 C C . TRP A 1 274 ? 3.348 7.962 -8.047 1.00 97.38 274 TRP A C 1
ATOM 2166 O O . TRP A 1 274 ? 3.490 7.168 -8.983 1.00 97.38 274 TRP A O 1
ATOM 2176 N N . THR A 1 275 ? 3.712 9.236 -8.092 1.00 95.38 275 THR A N 1
ATOM 2177 C CA . THR A 1 275 ? 4.278 9.868 -9.277 1.00 95.38 275 THR A CA 1
ATOM 2178 C C . THR A 1 275 ? 5.603 10.515 -8.918 1.00 95.38 275 THR A C 1
ATOM 2180 O O . THR A 1 275 ? 5.683 11.254 -7.941 1.00 95.38 275 THR A O 1
ATOM 2183 N N . VAL A 1 276 ? 6.627 10.260 -9.730 1.00 95.06 276 VAL A N 1
ATOM 2184 C CA . VAL A 1 276 ? 7.935 10.910 -9.623 1.00 95.06 276 VAL A CA 1
ATOM 2185 C C . VAL A 1 276 ? 8.300 11.536 -10.947 1.00 95.06 276 VAL A C 1
ATOM 2187 O O . VAL A 1 276 ? 8.436 10.838 -11.955 1.00 95.06 276 VAL A O 1
ATOM 2190 N N . ASP A 1 277 ? 8.528 12.841 -10.906 1.00 93.38 277 ASP A N 1
ATOM 2191 C CA . ASP A 1 277 ? 9.109 13.591 -12.007 1.00 93.38 277 ASP A CA 1
ATOM 2192 C C . ASP A 1 277 ? 10.639 13.496 -11.977 1.00 93.38 277 ASP A C 1
ATOM 2194 O O . ASP A 1 277 ? 11.269 13.430 -10.924 1.00 93.38 277 ASP A O 1
ATOM 2198 N N . ASP A 1 278 ? 11.234 13.486 -13.163 1.00 91.44 278 ASP A N 1
ATOM 2199 C CA . ASP A 1 278 ? 12.670 13.452 -13.431 1.00 91.44 278 ASP A CA 1
ATOM 2200 C C . ASP A 1 278 ? 13.469 12.421 -12.608 1.00 91.44 278 ASP A C 1
ATOM 2202 O O . ASP A 1 278 ? 14.600 12.676 -12.192 1.00 91.44 278 ASP A O 1
ATOM 2206 N N . TYR A 1 279 ? 12.904 11.222 -12.414 1.00 91.38 279 TYR A N 1
ATOM 2207 C CA . TYR A 1 279 ? 13.507 10.149 -11.610 1.00 91.38 279 TYR A CA 1
ATOM 2208 C C . TYR A 1 279 ? 14.999 9.921 -11.925 1.00 91.38 279 TYR A C 1
ATOM 2210 O O . TYR A 1 279 ? 15.377 9.906 -13.091 1.00 91.38 279 TYR A O 1
ATOM 2218 N N . PRO A 1 280 ? 15.894 9.715 -10.950 1.00 92.69 280 PRO A N 1
ATOM 2219 C CA . PRO A 1 280 ? 17.301 9.439 -11.227 1.00 92.69 280 PRO A CA 1
ATOM 2220 C C . PRO A 1 280 ? 17.496 8.065 -11.894 1.00 92.69 280 PRO A C 1
ATOM 2222 O O . PRO A 1 280 ? 16.689 7.148 -11.738 1.00 92.69 280 PRO A O 1
ATOM 2225 N N . LEU A 1 281 ? 18.584 7.920 -12.658 1.00 93.94 281 LEU A N 1
ATOM 2226 C CA . LEU A 1 281 ? 18.966 6.647 -13.279 1.00 93.94 281 LEU A CA 1
ATOM 2227 C C . LEU A 1 281 ? 19.941 5.876 -12.395 1.00 93.94 281 LEU A C 1
ATOM 2229 O O . LEU A 1 281 ? 20.928 6.441 -11.935 1.00 93.94 281 LEU A O 1
ATOM 2233 N N . ASN A 1 282 ? 19.730 4.565 -12.274 1.00 93.44 282 ASN A N 1
ATOM 2234 C CA . ASN A 1 282 ? 20.556 3.634 -11.491 1.00 93.44 282 ASN A CA 1
ATOM 2235 C C . ASN A 1 282 ? 20.660 3.990 -9.999 1.00 93.44 282 ASN A C 1
ATOM 2237 O O . ASN A 1 282 ? 21.568 3.530 -9.309 1.00 93.44 282 ASN A O 1
ATOM 2241 N N . GLU A 1 283 ? 19.721 4.792 -9.511 1.00 95.25 283 GLU A N 1
ATOM 2242 C CA . GLU A 1 283 ? 19.530 5.084 -8.099 1.00 95.25 283 GLU A CA 1
ATOM 2243 C C . GLU A 1 283 ? 18.209 4.470 -7.649 1.00 95.25 283 GLU A C 1
ATOM 2245 O O . GLU A 1 283 ? 17.317 4.197 -8.459 1.00 95.25 283 GLU A O 1
ATOM 2250 N N . GLU A 1 284 ? 18.118 4.195 -6.354 1.00 96.56 284 GLU A N 1
ATOM 2251 C CA . GLU A 1 284 ? 16.893 3.699 -5.755 1.00 96.56 284 GLU A CA 1
ATOM 2252 C C . GLU A 1 284 ? 15.994 4.884 -5.391 1.00 96.56 284 GLU A C 1
ATOM 2254 O O . GLU A 1 284 ? 16.419 5.803 -4.691 1.00 96.56 284 GLU A O 1
ATOM 2259 N N . ILE A 1 285 ? 14.747 4.847 -5.854 1.00 97.44 285 ILE A N 1
ATOM 2260 C CA . ILE A 1 285 ? 13.698 5.791 -5.461 1.00 97.44 285 ILE A CA 1
ATOM 2261 C C . ILE A 1 285 ? 12.492 5.051 -4.914 1.00 97.44 285 ILE A C 1
ATOM 2263 O O . ILE A 1 285 ? 12.261 3.889 -5.240 1.00 97.44 285 ILE A O 1
ATOM 2267 N N . GLY A 1 286 ? 11.694 5.726 -4.098 1.00 97.62 286 GLY A N 1
ATOM 2268 C CA . GLY A 1 286 ? 10.503 5.127 -3.527 1.00 97.62 286 GLY A CA 1
ATOM 2269 C C . GLY A 1 286 ? 9.996 5.879 -2.315 1.00 97.62 286 GLY A C 1
ATOM 2270 O O . GLY A 1 286 ? 10.452 6.977 -2.011 1.00 97.62 286 GLY A O 1
ATOM 2271 N N . PHE A 1 287 ? 9.082 5.233 -1.608 1.00 98.31 287 PHE A N 1
ATOM 2272 C CA . PHE A 1 287 ? 8.426 5.765 -0.422 1.00 98.31 287 PHE A CA 1
ATOM 2273 C C . PHE A 1 287 ? 8.243 4.657 0.612 1.00 98.31 287 PHE A C 1
ATOM 2275 O O . PHE A 1 287 ? 8.338 3.458 0.317 1.00 98.31 287 PHE A O 1
ATOM 2282 N N . ASN A 1 288 ? 8.014 5.061 1.851 1.00 98.62 288 ASN A N 1
ATOM 2283 C CA . ASN A 1 288 ? 7.660 4.165 2.938 1.00 98.62 288 ASN A CA 1
ATOM 2284 C C . ASN A 1 288 ? 6.189 4.363 3.271 1.00 98.62 288 ASN A C 1
ATOM 2286 O O . ASN A 1 288 ? 5.644 5.461 3.173 1.00 98.62 288 ASN A O 1
ATOM 2290 N N . GLY A 1 289 ? 5.549 3.284 3.683 1.00 98.56 289 GLY A N 1
ATOM 2291 C CA . GLY A 1 289 ? 4.187 3.320 4.156 1.00 98.56 289 GLY A CA 1
ATOM 2292 C C . GLY A 1 289 ? 3.999 2.448 5.377 1.00 98.56 289 GLY A C 1
ATOM 2293 O O . GLY A 1 289 ? 4.842 1.622 5.725 1.00 98.56 289 GLY A O 1
ATOM 2294 N N . ARG A 1 290 ? 2.861 2.644 6.023 1.00 98.56 290 ARG A N 1
ATOM 2295 C CA . ARG A 1 290 ? 2.366 1.778 7.079 1.00 98.56 290 ARG A CA 1
ATOM 2296 C C . ARG A 1 290 ? 0.909 1.457 6.815 1.00 98.56 290 ARG A C 1
ATOM 2298 O O . ARG A 1 290 ? 0.120 2.330 6.455 1.00 98.56 290 ARG A O 1
ATOM 2305 N N . MET A 1 291 ? 0.560 0.195 7.016 1.00 98.38 291 MET A N 1
ATOM 2306 C CA . MET A 1 291 ? -0.822 -0.259 7.056 1.00 98.38 291 MET A CA 1
ATOM 2307 C C . MET A 1 291 ? -1.132 -0.735 8.472 1.00 98.38 291 MET A C 1
ATOM 2309 O O . MET A 1 291 ? -0.384 -1.542 9.017 1.00 98.38 291 MET A O 1
ATOM 2313 N N . THR A 1 292 ? -2.215 -0.255 9.076 1.00 98.06 292 THR A N 1
ATOM 2314 C CA . THR A 1 292 ? -2.701 -0.761 10.372 1.00 98.06 292 THR A CA 1
ATOM 2315 C C . THR A 1 292 ? -4.104 -1.320 10.231 1.00 98.06 292 THR A C 1
ATOM 2317 O O . THR A 1 292 ? -4.847 -0.908 9.339 1.00 98.06 292 THR A O 1
ATOM 2320 N N . TYR A 1 293 ? -4.473 -2.247 11.111 1.00 97.75 293 TYR A N 1
ATOM 2321 C CA . TYR A 1 293 ? -5.847 -2.712 11.240 1.00 97.75 293 TYR A CA 1
ATOM 2322 C C . TYR A 1 293 ? -6.189 -2.936 12.708 1.00 97.75 293 TYR A C 1
ATOM 2324 O O . TYR A 1 293 ? -5.652 -3.842 13.342 1.00 97.75 293 TYR A O 1
ATOM 2332 N N . SER A 1 294 ? -7.062 -2.091 13.255 1.00 97.12 294 SER A N 1
ATOM 2333 C CA . SER A 1 294 ? -7.384 -2.110 14.684 1.00 97.12 294 SER A CA 1
ATOM 2334 C C . SER A 1 294 ? -8.752 -1.502 14.997 1.00 97.12 294 SER A C 1
ATOM 2336 O O . SER A 1 294 ? -9.376 -0.898 14.114 1.00 97.12 294 SER A O 1
ATOM 2338 N N . PRO A 1 295 ? -9.271 -1.671 16.234 1.00 97.31 295 PRO A N 1
ATOM 2339 C CA . PRO A 1 295 ? -10.571 -1.132 16.607 1.00 97.31 295 PRO A CA 1
ATOM 2340 C C . PRO A 1 295 ? -10.631 0.379 16.389 1.00 97.31 295 PRO A C 1
ATOM 2342 O O . PRO A 1 295 ? -9.788 1.131 16.891 1.00 97.31 295 PRO A O 1
ATOM 2345 N N . PHE A 1 296 ? -11.662 0.836 15.689 1.00 97.38 296 PHE A N 1
ATOM 2346 C CA . PHE A 1 296 ? -11.838 2.245 15.389 1.00 97.38 296 PHE A CA 1
ATOM 2347 C C . PHE A 1 296 ? -12.257 3.011 16.639 1.00 97.38 296 PHE A C 1
ATOM 2349 O O . PHE A 1 296 ? -13.287 2.747 17.259 1.00 97.38 296 PHE A O 1
ATOM 2356 N N . LYS A 1 297 ? -11.440 3.999 17.003 1.00 97.56 297 LYS A N 1
ATOM 2357 C CA . LYS A 1 297 ? -11.629 4.840 18.194 1.00 97.56 297 LYS A CA 1
ATOM 2358 C C . LYS A 1 297 ? -11.854 6.310 17.838 1.00 97.56 297 LYS A C 1
ATOM 2360 O O . LYS A 1 297 ? -11.637 7.180 18.678 1.00 97.56 297 LYS A O 1
ATOM 2365 N N . GLY A 1 298 ? -12.283 6.568 16.605 1.00 97.75 298 GLY A N 1
ATOM 2366 C CA . GLY A 1 298 ? -12.465 7.905 16.057 1.00 97.75 298 GLY A CA 1
ATOM 2367 C C . GLY A 1 298 ? -11.250 8.412 15.286 1.00 97.75 298 GLY A C 1
ATOM 2368 O O . GLY A 1 298 ? -10.132 7.912 15.411 1.00 97.75 298 GLY A O 1
ATOM 2369 N N . GLU A 1 299 ? -11.500 9.438 14.489 1.00 97.94 299 GLU A N 1
ATOM 2370 C CA . GLU A 1 299 ? -10.545 10.049 13.569 1.00 97.94 299 GLU A CA 1
ATOM 2371 C C . GLU A 1 299 ? -9.326 10.671 14.260 1.00 97.94 299 GLU A C 1
ATOM 2373 O O . GLU A 1 299 ? -8.210 10.563 13.755 1.00 97.94 299 GLU A O 1
ATOM 2378 N N . ASP A 1 300 ? -9.499 11.227 15.462 1.00 98.06 300 ASP A N 1
ATOM 2379 C CA . ASP A 1 300 ? -8.387 11.744 16.270 1.00 98.06 300 ASP A CA 1
ATOM 2380 C C . ASP A 1 300 ? -7.330 10.668 16.542 1.00 98.06 300 ASP A C 1
ATOM 2382 O O . ASP A 1 300 ? -6.135 10.955 16.599 1.00 98.06 300 ASP A O 1
ATOM 2386 N N . LYS A 1 301 ? -7.754 9.405 16.696 1.00 97.94 301 LYS A N 1
ATOM 2387 C CA . LYS A 1 301 ? -6.832 8.282 16.901 1.00 97.94 301 LYS A CA 1
ATOM 2388 C C . LYS A 1 301 ? -6.116 7.870 15.630 1.00 97.94 301 LYS A C 1
ATOM 2390 O O . LYS A 1 301 ? -4.940 7.525 15.709 1.00 97.94 301 LYS A O 1
ATOM 2395 N N . ILE A 1 302 ? -6.787 7.966 14.489 1.00 98.25 302 ILE A N 1
ATOM 2396 C CA . ILE A 1 302 ? -6.169 7.759 13.181 1.00 98.25 302 ILE A CA 1
ATOM 2397 C C . ILE A 1 302 ? -5.078 8.814 12.951 1.00 98.25 302 ILE A C 1
ATOM 2399 O O . ILE A 1 302 ? -3.928 8.472 12.676 1.00 98.25 302 ILE A O 1
ATOM 2403 N N . MET A 1 303 ? -5.407 10.091 13.171 1.00 98.06 303 MET A N 1
ATOM 2404 C CA . MET A 1 303 ? -4.465 11.201 13.012 1.00 98.06 303 MET A CA 1
ATOM 2405 C C . MET A 1 303 ? -3.312 11.139 14.024 1.00 98.06 303 MET A C 1
ATOM 2407 O O . MET A 1 303 ? -2.159 11.398 13.680 1.00 98.06 303 MET A O 1
ATOM 2411 N N . GLN A 1 304 ? -3.588 10.752 15.274 1.00 97.81 304 GLN A N 1
ATOM 2412 C CA . GLN A 1 304 ? -2.539 10.498 16.261 1.00 97.81 304 GLN A CA 1
ATOM 2413 C C . GLN A 1 304 ? -1.575 9.405 15.777 1.00 97.81 304 GLN A C 1
ATOM 2415 O O . GLN A 1 304 ? -0.365 9.598 15.852 1.00 97.81 304 GLN A O 1
ATOM 2420 N N . GLY A 1 305 ? -2.094 8.287 15.258 1.00 97.75 305 GLY A N 1
ATOM 2421 C CA . GLY A 1 305 ? -1.276 7.189 14.740 1.00 97.75 305 GLY A CA 1
ATOM 2422 C C . GLY A 1 305 ? -0.359 7.620 13.594 1.00 97.75 305 GLY A C 1
ATOM 2423 O O . GLY A 1 305 ? 0.823 7.276 13.599 1.00 97.75 305 GLY A O 1
ATOM 2424 N N . TYR A 1 306 ? -0.875 8.432 12.667 1.00 98.12 306 TYR A N 1
ATOM 2425 C CA . TYR A 1 306 ? -0.082 9.016 11.584 1.00 98.12 306 TYR A CA 1
ATOM 2426 C C . TYR A 1 306 ? 1.048 9.914 12.110 1.00 98.12 306 TYR A C 1
ATOM 2428 O O . TYR A 1 306 ? 2.212 9.717 11.760 1.00 98.12 306 TYR A O 1
ATOM 2436 N N . ASN A 1 307 ? 0.729 10.847 13.012 1.00 97.75 307 ASN A N 1
ATOM 2437 C CA . ASN A 1 307 ? 1.718 11.751 13.602 1.00 97.75 307 ASN A CA 1
ATOM 2438 C C . ASN A 1 307 ? 2.789 11.001 14.409 1.00 97.75 307 ASN A C 1
ATOM 2440 O O . ASN A 1 307 ? 3.972 11.329 14.336 1.00 97.75 307 ASN A O 1
ATOM 2444 N N . ASP A 1 308 ? 2.398 9.984 15.175 1.00 97.12 308 ASP A N 1
ATOM 2445 C CA . ASP A 1 308 ? 3.336 9.171 15.951 1.00 97.12 308 ASP A CA 1
ATOM 2446 C C . ASP A 1 308 ? 4.281 8.367 15.049 1.00 97.12 308 ASP A C 1
ATOM 2448 O O . ASP A 1 308 ? 5.418 8.101 15.441 1.00 97.12 308 ASP A O 1
ATOM 2452 N N . TRP A 1 309 ? 3.819 7.953 13.867 1.00 97.38 309 TRP A N 1
ATOM 2453 C CA . TRP A 1 309 ? 4.632 7.237 12.890 1.00 97.38 309 TRP A CA 1
ATOM 2454 C C . TRP A 1 309 ? 5.599 8.170 12.161 1.00 97.38 309 TRP A C 1
ATOM 2456 O O . TRP A 1 309 ? 6.805 7.929 12.196 1.00 97.38 309 TRP A O 1
ATOM 2466 N N . ILE A 1 310 ? 5.099 9.267 11.581 1.00 96.06 310 ILE A N 1
ATOM 2467 C CA . ILE A 1 310 ? 5.923 10.172 10.771 1.00 96.06 310 ILE A CA 1
ATOM 2468 C C . ILE A 1 310 ? 7.031 10.846 11.595 1.00 96.06 310 ILE A C 1
ATOM 2470 O O . ILE A 1 310 ? 8.132 11.040 11.095 1.00 96.06 310 ILE A O 1
ATOM 2474 N N . ASN A 1 311 ? 6.786 11.129 12.882 1.00 93.00 311 ASN A N 1
ATOM 2475 C CA . ASN A 1 311 ? 7.770 11.753 13.776 1.00 93.00 311 ASN A CA 1
ATOM 2476 C C . ASN A 1 311 ? 8.845 10.788 14.309 1.00 93.00 311 ASN A C 1
ATOM 2478 O O . ASN A 1 311 ? 9.806 11.234 14.935 1.00 93.00 311 ASN A O 1
ATOM 2482 N N . LYS A 1 312 ? 8.668 9.471 14.144 1.00 88.69 312 LYS A N 1
ATOM 2483 C CA . LYS A 1 312 ? 9.653 8.455 14.563 1.00 88.69 312 LYS A CA 1
ATOM 2484 C C . LYS A 1 312 ? 10.626 8.068 13.452 1.00 88.69 312 LYS A C 1
ATOM 2486 O O . LYS A 1 312 ? 11.581 7.344 13.738 1.00 88.69 312 LYS A O 1
ATOM 2491 N N . LYS A 1 313 ? 10.350 8.493 12.223 1.00 67.81 313 LYS A N 1
ATOM 2492 C CA . LYS A 1 313 ? 11.188 8.256 11.054 1.00 67.81 313 LYS A CA 1
ATOM 2493 C C . LYS A 1 313 ? 12.312 9.289 10.976 1.00 67.81 313 LYS A C 1
ATOM 2495 O O . LYS A 1 313 ? 13.424 8.886 10.573 1.00 67.81 313 LYS A O 1
#

Foldseek 3Di:
DFPVPQDADEVVVPPWDWFAAQFKIWTWDWQRKHDHDDDVVVVVVVVVPPPPPDDPQMQAHLATTTQFMDTPVVRDTFAQRNHAFQGWQEKDWPQFDDDVQCQVDPGGHSSGATWDWDDDVSWIKTWGQQDPRFRKIWMKIWDDDPHFKIKIWIKIATADAHPDDWGKIKIKTWGFTPALQWQKKWAWADALVDTDIDIADDGDPDSDADLPPDDDDFDKAWDDRGHFQKIWTDHPQKIKIKHKLDRQKTWMKTQQRRDDSNGPGRGMTGMIMGMDTPDDHRDMDTIMMMIGMDGDPDPVVSVVVRVVVNVVD

Solvent-accessible surface area (backbone atoms only — not comparable to full-atom values): 16613 Å² total; per-residue (Å²): 129,59,75,90,69,60,60,68,41,50,56,94,66,54,89,47,52,73,33,62,39,85,41,26,42,35,28,36,34,41,25,60,21,34,35,72,74,90,53,81,70,54,61,66,64,49,67,74,69,77,56,88,77,80,62,98,79,27,38,39,70,19,39,23,33,37,42,35,37,28,32,74,86,77,63,56,56,43,24,23,77,45,45,22,21,70,17,58,29,43,68,45,47,42,70,48,82,80,45,74,78,54,46,59,18,100,71,22,38,51,35,37,43,79,40,47,68,45,83,48,90,73,23,34,34,39,37,34,69,62,37,91,82,67,30,42,25,41,34,43,36,40,37,62,29,79,50,32,31,34,35,34,39,42,38,35,33,28,72,63,76,39,94,61,80,65,44,35,42,38,38,31,29,42,23,25,25,51,23,63,84,38,51,32,39,34,31,37,28,40,42,85,90,54,61,46,82,42,68,36,64,68,76,67,98,61,79,45,89,63,78,76,85,79,74,91,59,80,52,78,33,69,69,66,57,64,35,48,34,39,36,36,32,44,46,86,70,26,30,41,35,45,35,45,78,40,74,60,39,44,52,32,31,34,41,47,53,46,60,44,102,88,45,52,45,56,10,16,13,68,20,37,33,38,59,40,73,68,66,66,70,77,40,82,47,73,44,43,35,38,41,35,43,47,75,59,75,54,68,70,51,55,53,48,53,51,53,61,50,67,75,72,110

Nearest PDB structures (foldseek):
  2guf-assembly1_A  TM=1.784E-01  e=8.427E+00  Escherichia coli